Protein AF-A0A1Y4NKR7-F1 (afdb_monomer_lite)

Sequence (198 aa):
MTISRTERTAITGTQTYGKWYVDEMNFIGHDTDLTDGLKYFYSQTGIQPYVMILDYDASLWNNGIFNESAAEEYLAEIYRNIFSDNGHMILAYFACENDSEDMDGTFYIYYGSAAYSVMDDEAETIFWSYFEMNYNNLDLSIAEFIGDSFRETADNIMHTGNSGGNALIRAAVIFAVVCVIVIVVGVIVIKKSGRREE

pLDDT: mean 89.82, std 14.04, range [40.88, 98.88]

Foldseek 3Di:
DDFDPDAAAADPDFDDFPAQEDAPPCQCPDQPLQVLLQVLLCVLRVEREYEYEDEADCVQDDVQHGNVVVVQVVVVVVCVVRGPAFRYKYWYQHAGDPGDNLRPTDIDMDGRPRNCRQCPPSLVVQLVVQLVVLNPPPVDGPNNSNSVSSNVSSCRRRVCNPPPDDPPVVVVVVVVVVVVVVVVVVVVVVVVVVVVVD

Structure (mmCIF, N/CA/C/O backbone):
data_AF-A0A1Y4NKR7-F1
#
_entry.id   AF-A0A1Y4NKR7-F1
#
loop_
_atom_site.group_PDB
_atom_site.id
_atom_site.type_symbol
_atom_site.label_atom_id
_atom_site.label_alt_id
_atom_site.label_comp_id
_atom_site.label_asym_id
_atom_site.label_entity_id
_atom_site.label_seq_id
_atom_site.pdbx_PDB_ins_code
_atom_site.Cartn_x
_atom_site.Cartn_y
_atom_site.Cartn_z
_atom_site.occupancy
_atom_site.B_iso_or_equiv
_atom_site.auth_seq_id
_atom_site.auth_comp_id
_atom_site.auth_asym_id
_atom_site.auth_atom_id
_atom_site.pdbx_PDB_model_num
ATOM 1 N N . MET A 1 1 ? 6.273 7.142 16.648 1.00 60.53 1 MET A N 1
ATOM 2 C CA . MET A 1 1 ? 4.975 6.555 16.268 1.00 60.53 1 MET A CA 1
ATOM 3 C C . MET A 1 1 ? 3.842 7.458 16.712 1.00 60.53 1 MET A C 1
ATOM 5 O O . MET A 1 1 ? 3.770 7.811 17.888 1.00 60.53 1 MET A O 1
ATOM 9 N N . THR A 1 2 ? 2.999 7.851 15.760 1.00 75.19 2 THR A N 1
ATOM 10 C CA . THR A 1 2 ? 1.760 8.598 15.998 1.00 75.19 2 THR A CA 1
ATOM 11 C C . THR A 1 2 ? 0.666 7.613 16.410 1.00 75.19 2 THR A C 1
ATOM 13 O O . THR A 1 2 ? 0.511 6.562 15.796 1.00 75.19 2 THR A O 1
ATOM 16 N N . ILE A 1 3 ? -0.061 7.920 17.483 1.00 82.06 3 ILE A N 1
ATOM 17 C C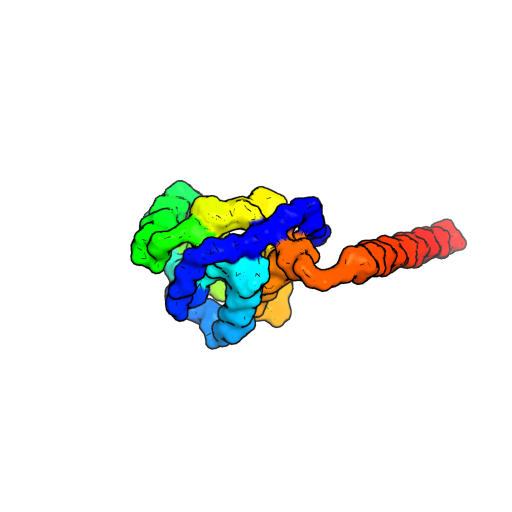A . ILE A 1 3 ? -1.198 7.115 17.949 1.00 82.06 3 ILE A CA 1
ATOM 18 C C . ILE A 1 3 ? -2.472 7.806 17.477 1.00 82.06 3 ILE A C 1
ATOM 20 O O . ILE A 1 3 ? -2.617 9.009 17.720 1.00 82.06 3 ILE A O 1
ATOM 24 N N . SER A 1 4 ? -3.373 7.046 16.853 1.00 87.44 4 SER A N 1
ATOM 25 C CA . SER A 1 4 ? -4.674 7.533 16.392 1.00 87.44 4 SER A CA 1
ATOM 26 C C . SER A 1 4 ? -5.485 8.165 17.523 1.00 87.44 4 SER A C 1
ATOM 28 O O . SER A 1 4 ? -5.583 7.625 18.630 1.00 87.44 4 SER A O 1
ATOM 30 N N . ARG A 1 5 ? -6.100 9.312 17.229 1.00 87.06 5 ARG A N 1
ATOM 31 C CA . ARG A 1 5 ? -7.014 10.043 18.119 1.00 87.06 5 ARG A CA 1
ATOM 32 C C . ARG A 1 5 ? -8.450 10.049 17.604 1.00 87.06 5 ARG A C 1
ATOM 34 O O . ARG A 1 5 ? -9.350 10.420 18.356 1.00 87.06 5 ARG A O 1
ATOM 41 N N . THR A 1 6 ? -8.656 9.642 16.356 1.00 89.06 6 THR A N 1
ATOM 42 C CA . THR A 1 6 ? -9.963 9.619 15.698 1.00 89.06 6 THR A CA 1
ATOM 43 C C . THR A 1 6 ? -10.603 8.239 15.811 1.00 89.06 6 THR A C 1
ATOM 45 O O . THR A 1 6 ? -9.961 7.210 15.593 1.00 89.06 6 THR A O 1
ATOM 48 N N . GLU A 1 7 ? -11.889 8.206 16.162 1.00 89.81 7 GLU A N 1
ATOM 49 C CA . GLU A 1 7 ? -12.676 6.974 16.137 1.00 89.81 7 GLU A CA 1
ATOM 50 C C . GLU A 1 7 ? -13.241 6.737 14.737 1.00 89.81 7 GLU A C 1
ATOM 52 O O . GLU A 1 7 ? -13.841 7.630 14.142 1.00 89.81 7 GLU A O 1
ATOM 57 N N . ARG A 1 8 ? -13.069 5.514 14.227 1.00 91.50 8 ARG A N 1
ATOM 58 C CA . ARG A 1 8 ? -13.490 5.112 12.883 1.00 91.50 8 ARG A CA 1
ATOM 59 C C . ARG A 1 8 ? -14.419 3.913 12.958 1.00 91.50 8 ARG A C 1
ATOM 61 O O . ARG A 1 8 ? -14.314 3.080 13.858 1.00 91.50 8 ARG A O 1
ATOM 68 N N . THR A 1 9 ? -15.331 3.834 12.000 1.00 93.12 9 THR A N 1
ATOM 69 C CA . THR A 1 9 ? -16.212 2.678 11.814 1.00 93.12 9 THR A CA 1
ATOM 70 C C . THR A 1 9 ? -15.799 1.971 10.538 1.00 93.12 9 THR A C 1
ATOM 72 O O . THR A 1 9 ? -15.594 2.632 9.524 1.00 93.12 9 THR A O 1
ATOM 75 N N . ALA A 1 10 ? -15.680 0.645 10.591 1.00 95.25 10 ALA A N 1
ATOM 76 C CA . ALA A 1 10 ? -15.362 -0.147 9.413 1.00 95.25 10 ALA A CA 1
ATOM 77 C C . ALA A 1 10 ? -16.407 0.082 8.312 1.00 95.25 10 ALA A C 1
ATOM 79 O O . ALA A 1 10 ? -17.610 0.151 8.592 1.00 95.25 10 ALA A O 1
ATOM 80 N N . ILE A 1 11 ? -15.957 0.178 7.063 1.00 94.69 11 ILE A N 1
ATOM 81 C CA . ILE A 1 11 ? -16.872 0.259 5.930 1.00 94.69 11 ILE A CA 1
ATOM 82 C C . ILE A 1 11 ? -17.553 -1.095 5.712 1.00 94.69 11 ILE A C 1
ATOM 84 O O . ILE A 1 11 ? -17.030 -2.155 6.052 1.00 94.69 11 ILE A O 1
ATOM 88 N N . THR A 1 12 ? -18.754 -1.064 5.145 1.00 93.69 12 THR A N 1
ATOM 89 C CA . THR A 1 12 ? -19.520 -2.271 4.817 1.00 93.69 12 THR A CA 1
ATOM 90 C C . THR A 1 12 ? -19.904 -2.238 3.345 1.00 93.69 12 THR A C 1
ATOM 92 O O . THR A 1 12 ? -20.076 -1.164 2.775 1.00 93.69 12 THR A O 1
ATOM 95 N N . GLY A 1 13 ? -20.047 -3.412 2.727 1.00 91.06 13 GLY A N 1
ATOM 96 C CA . GLY A 1 13 ? -20.468 -3.521 1.326 1.00 91.06 13 GLY A CA 1
ATOM 97 C C . GLY A 1 13 ? -19.345 -3.458 0.286 1.00 91.06 13 GLY A C 1
ATOM 98 O O . GLY A 1 13 ? -19.661 -3.469 -0.898 1.00 91.06 13 GLY A O 1
ATOM 99 N N . THR A 1 14 ? -18.072 -3.434 0.699 1.00 96.00 14 THR A N 1
ATOM 100 C CA . THR A 1 14 ? -16.923 -3.627 -0.203 1.00 96.00 14 THR A CA 1
ATOM 101 C C . THR A 1 14 ? -16.962 -5.030 -0.799 1.00 96.00 14 THR A C 1
ATOM 103 O O . THR A 1 14 ? -16.898 -6.024 -0.065 1.00 96.00 14 THR A O 1
ATOM 106 N N . GLN A 1 15 ? -17.061 -5.119 -2.120 1.00 95.56 15 GLN A N 1
ATOM 107 C CA . GLN A 1 15 ? -17.111 -6.369 -2.860 1.00 95.56 15 GLN A CA 1
ATOM 108 C C . GLN A 1 15 ? -15.699 -6.930 -2.977 1.00 95.56 15 GLN A C 1
ATOM 110 O O . GLN A 1 15 ? -14.805 -6.305 -3.535 1.00 95.56 15 GLN A O 1
ATOM 115 N N . THR A 1 16 ? -15.481 -8.138 -2.465 1.00 92.12 16 THR A N 1
ATOM 116 C CA . THR A 1 16 ? -14.140 -8.721 -2.476 1.00 92.12 16 THR A CA 1
ATOM 117 C C . THR A 1 16 ? -13.660 -8.989 -3.905 1.00 92.12 16 THR A C 1
ATOM 119 O O . THR A 1 16 ? -14.272 -9.755 -4.652 1.00 92.12 16 THR A O 1
ATOM 122 N N . TYR A 1 17 ? -12.514 -8.421 -4.258 1.00 94.69 17 TYR A N 1
ATOM 123 C CA . TYR A 1 17 ? -11.743 -8.773 -5.438 1.00 94.69 17 TYR A CA 1
ATOM 124 C C . TYR A 1 17 ? -10.858 -9.991 -5.149 1.00 94.69 17 TYR A C 1
ATOM 126 O O . TYR A 1 17 ? -10.270 -10.117 -4.075 1.00 94.69 17 TYR A O 1
ATOM 134 N N . GLY A 1 18 ? -10.771 -10.924 -6.100 1.00 95.44 18 GLY A N 1
ATOM 135 C CA . GLY A 1 18 ? -10.121 -12.221 -5.876 1.00 95.44 18 GLY A CA 1
ATOM 136 C C . GLY A 1 18 ? -8.595 -12.168 -5.737 1.00 95.44 18 GLY A C 1
ATOM 137 O O . GLY A 1 18 ? -8.006 -13.130 -5.246 1.00 95.44 18 GLY A O 1
ATOM 138 N N . LYS A 1 19 ? -7.953 -11.076 -6.166 1.00 97.25 19 LYS A N 1
ATOM 139 C CA . LYS A 1 19 ? -6.503 -10.878 -6.056 1.00 97.25 19 LYS A CA 1
ATOM 140 C C . LYS A 1 19 ? -6.188 -9.805 -5.020 1.00 97.25 19 LYS A C 1
ATOM 142 O O . LYS A 1 19 ? -6.932 -8.842 -4.877 1.00 97.25 19 LYS A O 1
ATOM 147 N N . TRP A 1 20 ? -5.056 -9.972 -4.348 1.00 98.19 20 TRP A N 1
ATOM 148 C CA . TRP A 1 20 ? -4.564 -9.054 -3.316 1.00 98.19 20 TRP A CA 1
ATOM 149 C C . TRP A 1 20 ? -3.361 -8.242 -3.775 1.00 98.19 20 TRP A C 1
ATOM 151 O O . TRP A 1 20 ? -3.109 -7.168 -3.239 1.00 98.19 20 TRP A O 1
ATOM 161 N N . TYR A 1 21 ? -2.641 -8.741 -4.776 1.00 98.62 21 TYR A N 1
ATOM 162 C CA . TYR A 1 21 ? -1.513 -8.035 -5.341 1.00 98.62 21 TYR A CA 1
ATOM 163 C C . TYR A 1 21 ? -1.253 -8.433 -6.798 1.00 98.62 21 TYR A C 1
ATOM 165 O O . TYR A 1 21 ? -1.780 -9.439 -7.293 1.00 98.62 21 TYR A O 1
ATOM 173 N N . VAL A 1 22 ? -0.426 -7.632 -7.458 1.00 98.44 22 VAL A N 1
ATOM 174 C CA . VAL A 1 22 ? 0.306 -7.953 -8.684 1.00 98.44 22 VAL A CA 1
ATOM 175 C C . VAL A 1 22 ? 1.756 -7.530 -8.488 1.00 98.44 22 VAL A C 1
ATOM 177 O O . VAL A 1 22 ? 2.022 -6.498 -7.876 1.00 98.44 22 VAL A O 1
ATOM 180 N N . ASP A 1 23 ? 2.673 -8.348 -8.984 1.00 98.44 23 ASP A N 1
ATOM 181 C CA . ASP A 1 23 ? 4.106 -8.102 -8.916 1.00 98.44 23 ASP A CA 1
ATOM 182 C C . ASP A 1 23 ? 4.727 -8.395 -10.279 1.00 98.44 23 ASP A C 1
ATOM 184 O O . ASP A 1 23 ? 4.831 -9.550 -10.695 1.00 98.44 23 ASP A O 1
ATOM 188 N N . GLU A 1 24 ? 5.050 -7.331 -11.002 1.00 98.31 24 GLU A N 1
ATOM 189 C CA . GLU A 1 24 ? 5.659 -7.378 -12.330 1.00 98.31 24 GLU A CA 1
ATOM 190 C C . GLU A 1 24 ? 7.186 -7.491 -12.249 1.00 98.31 24 GLU A C 1
ATOM 192 O O . GLU A 1 24 ? 7.809 -8.033 -13.161 1.00 98.31 24 GLU A O 1
ATOM 197 N N . MET A 1 25 ? 7.772 -7.056 -11.129 1.00 97.50 25 MET A N 1
ATOM 198 C CA . MET A 1 25 ? 9.215 -7.078 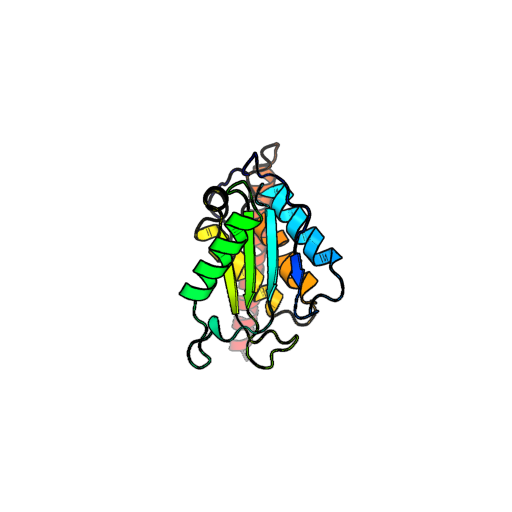-10.875 1.00 97.50 25 MET A CA 1
ATOM 199 C C . MET A 1 25 ? 9.701 -8.410 -10.293 1.00 97.50 25 MET A C 1
ATOM 201 O O . MET A 1 25 ? 10.900 -8.690 -10.300 1.00 97.50 25 MET A O 1
ATOM 205 N N . ASN A 1 26 ? 8.774 -9.251 -9.821 1.00 96.88 26 ASN A N 1
ATOM 206 C CA . ASN A 1 26 ? 9.057 -10.516 -9.144 1.00 96.88 26 ASN A CA 1
ATOM 207 C C . ASN A 1 26 ? 9.913 -10.313 -7.874 1.00 96.88 26 ASN A C 1
ATOM 209 O O . ASN A 1 26 ? 10.815 -11.101 -7.585 1.00 96.88 26 ASN A O 1
ATOM 213 N N . PHE A 1 27 ? 9.624 -9.243 -7.134 1.00 96.75 27 PHE A N 1
ATOM 214 C CA . PHE A 1 27 ? 10.259 -8.889 -5.860 1.00 96.75 27 PHE A CA 1
ATOM 215 C C . PHE A 1 27 ? 9.646 -9.634 -4.664 1.00 96.75 27 PHE A C 1
ATOM 217 O O . PHE A 1 27 ? 10.284 -9.817 -3.627 1.00 96.75 27 PHE A O 1
ATOM 224 N N . ILE A 1 28 ? 8.403 -10.101 -4.783 1.00 95.75 28 ILE A N 1
ATOM 225 C CA . ILE A 1 28 ? 7.721 -10.873 -3.745 1.00 95.75 28 ILE A CA 1
ATOM 226 C C . ILE A 1 28 ? 8.068 -12.353 -3.922 1.00 95.75 28 ILE A C 1
ATOM 228 O O . ILE A 1 28 ? 7.459 -13.074 -4.713 1.00 95.75 28 ILE A O 1
ATOM 232 N N . GLY A 1 29 ? 9.036 -12.833 -3.138 1.00 90.44 29 GLY A N 1
ATOM 233 C CA . GLY A 1 29 ? 9.409 -14.252 -3.115 1.00 90.44 29 GLY A CA 1
ATOM 234 C C . GLY A 1 29 ? 8.349 -15.159 -2.468 1.00 90.44 29 GLY A C 1
ATOM 235 O O . GLY A 1 29 ? 7.994 -16.205 -3.016 1.00 90.44 29 GLY A O 1
ATOM 236 N N . HIS A 1 30 ? 7.826 -14.757 -1.305 1.00 92.00 30 HIS A N 1
ATOM 237 C CA . HIS A 1 30 ? 6.763 -15.454 -0.574 1.00 92.00 30 HIS A CA 1
ATOM 238 C C . HIS A 1 30 ? 5.666 -14.462 -0.185 1.00 92.00 30 HIS A C 1
ATOM 240 O O . HIS A 1 30 ? 5.947 -13.428 0.403 1.00 92.00 30 HIS A O 1
ATOM 246 N N . ASP A 1 31 ? 4.411 -14.772 -0.505 1.00 94.38 31 ASP A N 1
ATOM 247 C CA . ASP A 1 31 ? 3.291 -13.823 -0.426 1.00 94.38 31 ASP A CA 1
ATOM 248 C C . ASP A 1 31 ? 2.436 -13.955 0.843 1.00 94.38 31 ASP A C 1
ATOM 250 O O . ASP A 1 31 ? 1.460 -13.222 1.019 1.00 94.38 31 ASP A O 1
ATOM 254 N N . THR A 1 32 ? 2.752 -14.907 1.723 1.00 96.81 32 THR A N 1
ATOM 255 C CA . THR A 1 32 ? 1.893 -15.229 2.870 1.00 96.81 32 THR A CA 1
ATOM 256 C C . THR A 1 32 ? 1.797 -14.048 3.832 1.00 96.81 32 THR A C 1
ATOM 258 O O . THR A 1 32 ? 0.685 -13.602 4.110 1.00 96.81 32 THR A O 1
ATOM 261 N N . ASP A 1 33 ? 2.927 -13.469 4.245 1.00 97.06 33 ASP A N 1
ATOM 262 C CA . ASP A 1 33 ? 2.949 -12.330 5.172 1.00 97.06 33 ASP A CA 1
ATOM 263 C C . ASP A 1 33 ? 2.276 -11.088 4.581 1.00 97.06 33 ASP A C 1
ATOM 265 O O . ASP A 1 33 ? 1.463 -10.442 5.253 1.00 97.06 33 ASP A O 1
ATOM 269 N N . LEU A 1 34 ? 2.507 -10.834 3.286 1.00 98.50 34 LEU A N 1
ATOM 270 C CA . LEU A 1 34 ? 1.812 -9.791 2.540 1.00 98.50 34 LEU A CA 1
ATOM 271 C C . LEU A 1 34 ? 0.300 -10.017 2.597 1.00 98.50 34 LEU A C 1
ATOM 273 O O . LEU A 1 34 ? -0.441 -9.193 3.131 1.00 98.50 34 LEU A O 1
ATOM 277 N N . THR A 1 35 ? -0.184 -11.136 2.055 1.00 98.38 35 THR A N 1
ATOM 278 C CA . THR A 1 35 ? -1.628 -11.345 1.907 1.00 98.38 35 THR A CA 1
ATOM 279 C C . THR A 1 35 ? -2.344 -11.470 3.248 1.00 98.38 35 THR A C 1
ATOM 281 O O . THR A 1 35 ? -3.495 -11.043 3.344 1.00 98.38 35 THR A O 1
ATOM 284 N N . ASP A 1 36 ? -1.694 -11.990 4.288 1.00 98.44 36 ASP A N 1
ATOM 285 C CA . ASP A 1 36 ? -2.252 -12.044 5.638 1.00 98.44 36 ASP A CA 1
ATOM 286 C C . ASP A 1 36 ? -2.362 -10.650 6.264 1.00 98.44 36 ASP A C 1
ATOM 288 O O . ASP A 1 36 ? -3.377 -10.350 6.899 1.00 98.44 36 ASP A O 1
ATOM 292 N N . GLY A 1 37 ? -1.376 -9.774 6.051 1.00 98.62 37 GLY A N 1
ATOM 293 C CA . GLY A 1 37 ? -1.446 -8.366 6.446 1.00 98.62 37 GLY A CA 1
ATOM 294 C C . GLY A 1 37 ? -2.594 -7.620 5.758 1.00 98.62 37 GLY A C 1
ATOM 295 O O . GLY A 1 37 ? -3.428 -7.002 6.426 1.00 98.62 37 GLY A O 1
ATOM 296 N N . LEU A 1 38 ? -2.715 -7.757 4.432 1.00 98.75 38 LEU A N 1
ATOM 297 C CA . LEU A 1 38 ? -3.781 -7.112 3.650 1.00 98.75 38 LEU A CA 1
ATOM 298 C C . LEU A 1 38 ? -5.179 -7.620 4.039 1.00 98.75 38 LEU A C 1
ATOM 300 O O . LEU A 1 38 ? -6.109 -6.828 4.217 1.00 98.75 38 LEU A O 1
ATOM 304 N N . LYS A 1 39 ? -5.341 -8.939 4.212 1.00 98.56 39 LYS A N 1
ATOM 305 C CA . LYS A 1 39 ? -6.605 -9.547 4.665 1.00 98.56 39 LYS A CA 1
ATOM 306 C C . LYS A 1 39 ? -6.961 -9.111 6.077 1.00 98.56 39 LYS A C 1
ATOM 308 O O . LYS A 1 39 ? -8.136 -8.872 6.357 1.00 98.56 39 LYS A O 1
ATOM 313 N N . TYR A 1 40 ? -5.972 -9.009 6.964 1.00 98.19 40 TYR A N 1
ATOM 314 C CA . TYR A 1 40 ? -6.200 -8.522 8.317 1.00 98.19 40 TYR A CA 1
ATOM 315 C C . TYR A 1 40 ? -6.689 -7.074 8.291 1.00 98.19 40 TYR A C 1
ATOM 317 O O . TYR A 1 40 ? -7.737 -6.786 8.871 1.00 98.19 40 TYR A O 1
ATOM 325 N N . PHE A 1 41 ? -6.022 -6.196 7.537 1.00 98.44 41 PHE A N 1
ATOM 326 C CA . PHE A 1 41 ? -6.462 -4.815 7.359 1.00 98.44 41 PHE A CA 1
ATOM 327 C C . PHE A 1 41 ? -7.893 -4.731 6.826 1.00 98.44 41 PHE A C 1
ATOM 329 O O . PHE A 1 41 ? -8.719 -4.028 7.412 1.00 98.44 41 PHE A O 1
ATOM 336 N N . TYR A 1 42 ? -8.231 -5.518 5.801 1.00 98.19 42 TYR A N 1
ATOM 337 C CA . TYR A 1 42 ? -9.602 -5.614 5.295 1.00 98.19 42 TYR A CA 1
ATOM 338 C C . TYR A 1 42 ? -10.597 -6.064 6.365 1.00 98.19 42 TYR A C 1
ATOM 340 O O . TYR A 1 42 ? -11.663 -5.470 6.503 1.00 98.19 42 TYR A O 1
ATOM 348 N N . SER A 1 43 ? -10.244 -7.066 7.171 1.00 96.81 43 SER A N 1
ATOM 349 C CA . SER A 1 43 ? -11.124 -7.572 8.229 1.00 96.81 43 SER A CA 1
ATOM 350 C C . SER A 1 43 ? -11.448 -6.529 9.303 1.00 96.81 43 SER A C 1
ATOM 352 O O . SER A 1 43 ? -12.542 -6.560 9.862 1.00 96.81 43 SER A O 1
ATOM 354 N N . GLN A 1 44 ? -10.515 -5.611 9.587 1.00 96.81 44 GLN A N 1
ATOM 355 C CA . GLN A 1 44 ? -10.690 -4.584 10.616 1.00 96.81 44 GLN A CA 1
ATOM 356 C C . GLN A 1 44 ? -11.354 -3.319 10.068 1.00 96.81 44 GLN A C 1
ATOM 358 O O . GLN A 1 44 ? -12.132 -2.682 10.771 1.00 96.81 44 GLN A O 1
ATOM 363 N N . THR A 1 45 ? -11.040 -2.939 8.829 1.00 97.44 45 THR A N 1
ATOM 364 C CA . THR A 1 45 ? -11.428 -1.641 8.252 1.00 97.44 45 THR A CA 1
ATOM 365 C C . THR A 1 45 ? -12.593 -1.735 7.272 1.00 97.44 45 THR A C 1
ATOM 367 O O . THR A 1 45 ? -13.255 -0.732 7.018 1.00 97.44 45 THR A O 1
ATOM 370 N N . GLY A 1 46 ? -12.836 -2.913 6.693 1.00 97.62 46 GLY A N 1
ATOM 371 C CA . GLY A 1 46 ? -13.705 -3.101 5.533 1.00 97.62 46 GLY A CA 1
ATOM 372 C C . GLY A 1 46 ? -13.100 -2.615 4.209 1.00 97.62 46 GLY A C 1
ATOM 373 O O . GLY A 1 46 ? -13.726 -2.801 3.166 1.00 97.62 46 GLY A O 1
ATOM 374 N N . ILE A 1 47 ? -11.905 -2.017 4.216 1.00 98.44 47 ILE A N 1
ATOM 375 C CA . ILE A 1 47 ? -11.205 -1.564 3.010 1.00 98.44 47 ILE A CA 1
ATOM 376 C C . ILE A 1 47 ? -10.348 -2.698 2.491 1.00 98.44 47 ILE A C 1
ATOM 378 O O . ILE A 1 47 ? -9.479 -3.168 3.218 1.00 98.44 47 ILE A O 1
ATOM 382 N N . GLN A 1 48 ? -10.573 -3.154 1.261 1.00 98.44 48 GLN A N 1
ATOM 383 C CA . GLN A 1 48 ? -9.716 -4.183 0.681 1.00 98.44 48 GLN A CA 1
ATOM 384 C C . GLN A 1 48 ? -8.509 -3.525 -0.003 1.00 98.44 48 GLN A C 1
ATOM 386 O O . GLN A 1 48 ? -8.703 -2.857 -1.025 1.00 98.44 48 GLN A O 1
ATOM 391 N N . PRO A 1 49 ? -7.274 -3.724 0.499 1.00 98.56 49 PRO A N 1
ATOM 392 C CA . PRO A 1 49 ? -6.090 -3.239 -0.185 1.00 98.56 49 PRO A CA 1
ATOM 393 C C . PRO A 1 49 ? -5.771 -4.086 -1.419 1.00 98.56 49 PRO A C 1
ATOM 395 O O . PRO A 1 49 ? -6.018 -5.296 -1.439 1.00 98.56 49 PRO A O 1
ATOM 398 N N . TYR A 1 50 ? -5.154 -3.458 -2.412 1.00 98.69 50 TYR A N 1
ATOM 399 C CA . TYR A 1 50 ? -4.550 -4.112 -3.563 1.00 98.69 50 TYR A CA 1
ATOM 400 C C . TYR A 1 50 ? -3.148 -3.549 -3.785 1.00 98.69 50 TYR A C 1
ATOM 402 O O . TYR A 1 50 ? -2.989 -2.350 -4.004 1.00 98.69 50 TYR A O 1
ATOM 410 N N . VAL A 1 51 ? -2.129 -4.401 -3.686 1.00 98.88 51 VAL A N 1
ATOM 411 C CA . VAL A 1 51 ? -0.728 -3.985 -3.835 1.00 98.88 51 VAL A CA 1
ATOM 412 C C . VAL A 1 51 ? -0.274 -4.183 -5.277 1.00 98.88 51 VAL A C 1
ATOM 414 O O . VAL A 1 51 ? -0.492 -5.240 -5.860 1.00 98.88 51 VAL A O 1
ATOM 417 N N . MET A 1 52 ? 0.355 -3.178 -5.870 1.00 98.81 52 MET A N 1
ATOM 418 C CA . MET A 1 52 ? 0.899 -3.259 -7.223 1.00 98.81 52 MET A CA 1
ATOM 419 C C . MET A 1 52 ? 2.392 -2.967 -7.169 1.00 98.81 52 MET A C 1
ATOM 421 O O . MET A 1 52 ? 2.761 -1.870 -6.782 1.00 98.81 52 MET A O 1
ATOM 425 N N . ILE A 1 53 ? 3.241 -3.915 -7.552 1.00 98.69 53 ILE A N 1
ATOM 426 C CA . ILE A 1 53 ? 4.662 -3.666 -7.818 1.00 98.69 53 ILE A CA 1
ATOM 427 C C . ILE A 1 53 ? 4.815 -3.673 -9.334 1.00 98.69 53 ILE A C 1
ATOM 429 O O . ILE A 1 53 ? 4.655 -4.719 -9.962 1.00 98.69 53 ILE A O 1
ATOM 433 N N . LEU A 1 54 ? 5.010 -2.490 -9.909 1.00 98.56 54 LEU A N 1
ATOM 434 C CA . LEU A 1 54 ? 4.951 -2.245 -11.347 1.00 98.56 54 LEU A CA 1
ATOM 435 C C . LEU A 1 54 ? 6.352 -2.122 -11.932 1.00 98.56 54 LEU A C 1
ATOM 437 O O . LEU A 1 54 ? 7.223 -1.509 -11.310 1.00 98.56 54 LEU A O 1
ATOM 441 N N . ASP A 1 55 ? 6.537 -2.670 -13.132 1.00 98.06 55 ASP A N 1
ATOM 442 C CA . ASP A 1 55 ? 7.773 -2.502 -13.899 1.00 98.06 55 ASP A CA 1
ATOM 443 C C . ASP A 1 55 ? 7.944 -1.042 -14.352 1.00 98.06 55 ASP A C 1
ATOM 445 O O . ASP A 1 55 ? 7.013 -0.227 -14.330 1.00 98.06 55 ASP A O 1
ATOM 449 N N . TYR A 1 56 ? 9.162 -0.691 -14.754 1.00 97.56 56 TYR A N 1
ATOM 450 C CA . TYR A 1 56 ? 9.485 0.641 -15.232 1.00 97.56 56 TYR A CA 1
ATOM 451 C C . TYR A 1 56 ? 8.698 0.984 -16.506 1.00 97.56 56 TYR A C 1
ATOM 453 O O . TYR A 1 56 ? 8.899 0.401 -17.574 1.00 97.56 56 TYR A O 1
ATOM 461 N N . ASP A 1 57 ? 7.863 2.020 -16.418 1.00 97.12 57 ASP A N 1
ATOM 462 C CA . ASP A 1 57 ? 7.190 2.639 -17.561 1.00 97.12 57 ASP A CA 1
ATOM 463 C C . ASP A 1 57 ? 7.627 4.097 -17.701 1.00 97.12 57 ASP A C 1
ATOM 465 O O . ASP A 1 57 ? 7.198 4.963 -16.940 1.00 97.12 57 ASP A O 1
ATOM 469 N N . ALA A 1 58 ? 8.435 4.390 -18.723 1.00 96.06 58 ALA A N 1
ATOM 470 C CA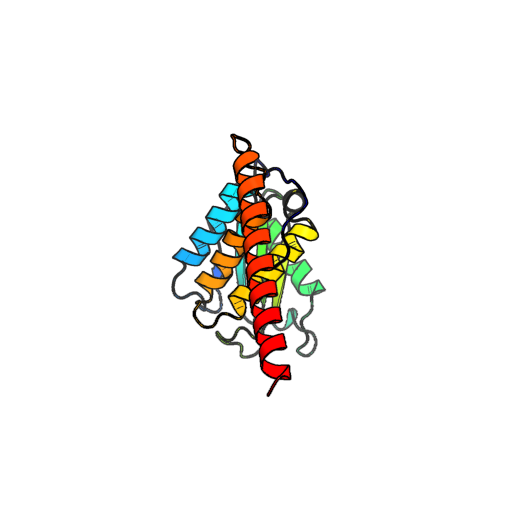 . ALA A 1 58 ? 8.947 5.730 -19.003 1.00 96.06 58 ALA A CA 1
ATOM 471 C C . ALA A 1 58 ? 7.863 6.821 -19.136 1.00 96.06 58 ALA A C 1
ATOM 473 O O . ALA A 1 58 ? 8.174 7.994 -18.946 1.00 96.06 58 ALA A O 1
ATOM 474 N N . SER A 1 59 ? 6.606 6.479 -19.445 1.00 96.31 59 SER A N 1
ATOM 475 C CA . SER A 1 59 ? 5.502 7.451 -19.507 1.00 96.31 59 SER A CA 1
ATOM 476 C C . SER A 1 59 ? 5.118 8.028 -18.138 1.00 96.31 59 SER A C 1
ATOM 478 O O . SER A 1 59 ? 4.561 9.126 -18.064 1.00 96.31 59 SER A O 1
ATOM 480 N N . LEU A 1 60 ? 5.485 7.338 -17.057 1.00 97.12 60 LEU A N 1
ATOM 481 C CA . LEU A 1 60 ? 5.281 7.759 -15.671 1.00 97.12 60 LEU A CA 1
ATOM 482 C C . LEU A 1 60 ? 6.450 8.595 -15.125 1.00 97.12 60 LEU A C 1
ATOM 484 O O . LEU A 1 60 ? 6.446 8.985 -13.957 1.00 97.12 60 LEU A O 1
ATOM 488 N N . TRP A 1 61 ? 7.438 8.917 -15.969 1.00 96.00 61 TRP A N 1
ATOM 489 C CA . TRP A 1 61 ? 8.634 9.667 -15.592 1.00 96.00 61 TRP A CA 1
ATOM 490 C C . TRP A 1 61 ? 8.893 10.835 -16.550 1.00 96.00 61 TRP A C 1
ATOM 492 O O . TRP A 1 61 ? 8.969 10.684 -17.766 1.00 96.00 61 TRP A O 1
ATOM 502 N N . ASN A 1 62 ? 9.126 12.025 -16.002 1.00 93.19 62 ASN A N 1
ATOM 503 C CA . ASN A 1 62 ? 9.511 13.217 -16.751 1.00 93.19 62 ASN A CA 1
ATOM 504 C C . ASN A 1 62 ? 11.009 13.478 -16.570 1.00 93.19 62 ASN A C 1
ATOM 506 O O . ASN A 1 62 ? 11.423 14.072 -15.577 1.00 93.19 62 ASN A O 1
ATOM 510 N N . ASN A 1 63 ? 11.832 13.056 -17.536 1.00 89.88 63 ASN A N 1
ATOM 511 C CA . ASN A 1 63 ? 13.299 13.168 -17.469 1.00 89.88 63 ASN A CA 1
ATOM 512 C C . ASN A 1 63 ? 13.892 12.537 -16.190 1.00 89.88 63 ASN A C 1
ATOM 514 O O . ASN A 1 63 ? 14.732 13.144 -15.527 1.00 89.88 63 ASN A O 1
ATOM 518 N N . GLY A 1 64 ? 13.420 11.341 -15.826 1.00 88.00 64 GLY A N 1
ATOM 519 C CA . GLY A 1 64 ? 13.860 10.622 -14.623 1.00 88.00 64 GLY A CA 1
ATOM 520 C C . GLY A 1 64 ? 13.220 11.101 -13.315 1.00 88.00 64 GLY A C 1
ATOM 521 O O . GLY A 1 64 ? 13.582 10.609 -12.255 1.00 88.00 64 GLY A O 1
ATOM 522 N N . ILE A 1 65 ? 12.272 12.041 -13.366 1.00 93.94 65 ILE A N 1
ATOM 523 C CA . ILE A 1 65 ? 11.507 12.504 -12.200 1.00 93.94 65 ILE A CA 1
ATOM 524 C C . ILE A 1 65 ? 10.120 11.861 -12.232 1.00 93.94 65 ILE A C 1
ATOM 526 O O . ILE A 1 65 ? 9.441 11.954 -13.254 1.00 93.94 65 ILE A O 1
ATOM 530 N N . PHE A 1 66 ? 9.689 11.246 -11.129 1.00 96.19 66 PHE A N 1
ATOM 531 C CA . PHE A 1 66 ? 8.368 10.622 -11.019 1.00 96.19 66 PHE A CA 1
ATOM 532 C C . PHE A 1 66 ? 7.242 11.624 -11.327 1.00 96.19 66 PHE A C 1
ATOM 534 O O . PHE A 1 66 ? 7.231 12.747 -10.814 1.00 96.19 66 PHE A O 1
ATOM 541 N N . ASN A 1 67 ? 6.308 11.236 -12.196 1.00 97.31 67 ASN A N 1
ATOM 542 C CA . ASN A 1 67 ? 5.176 12.060 -12.605 1.00 97.31 67 ASN A CA 1
ATOM 543 C C . ASN A 1 67 ? 3.907 11.633 -11.861 1.00 97.31 67 ASN A C 1
ATOM 545 O O . ASN A 1 67 ? 3.142 10.796 -12.339 1.00 97.31 67 ASN A O 1
ATOM 549 N N . GLU A 1 68 ? 3.670 12.262 -10.713 1.00 96.75 68 GLU A N 1
ATOM 550 C CA . GLU A 1 68 ? 2.537 11.959 -9.836 1.00 96.75 68 GLU A CA 1
ATOM 551 C C . GLU A 1 68 ? 1.179 12.040 -10.551 1.00 96.75 68 GLU A C 1
ATOM 553 O O . GLU A 1 68 ? 0.357 11.143 -10.406 1.00 96.75 68 GLU A O 1
ATOM 558 N N . SER A 1 69 ? 0.954 13.059 -11.390 1.00 96.94 69 SER A N 1
ATOM 559 C CA . SER A 1 69 ? -0.320 13.206 -12.108 1.00 96.94 69 SER A CA 1
ATOM 560 C C . SER A 1 69 ? -0.566 12.071 -13.104 1.00 96.94 69 SER A C 1
ATOM 562 O O . SER A 1 69 ? -1.692 11.597 -13.226 1.00 96.94 69 SER A O 1
ATOM 564 N N . ALA A 1 70 ? 0.478 11.603 -13.796 1.00 97.44 70 ALA A N 1
ATOM 565 C CA . ALA A 1 70 ? 0.353 10.457 -14.695 1.00 97.44 70 ALA A CA 1
ATOM 566 C C . ALA A 1 70 ? 0.090 9.158 -13.916 1.00 97.44 70 ALA A C 1
ATOM 568 O O . ALA A 1 70 ? -0.734 8.347 -14.336 1.00 97.44 70 ALA A O 1
ATOM 569 N N . ALA A 1 71 ? 0.746 8.982 -12.765 1.00 97.44 71 ALA A N 1
ATOM 570 C CA . ALA A 1 71 ? 0.519 7.843 -11.882 1.00 97.44 71 ALA A CA 1
ATOM 571 C C . ALA A 1 71 ? -0.910 7.826 -11.313 1.00 97.44 71 ALA A C 1
ATOM 573 O O . ALA A 1 71 ? -1.558 6.779 -11.313 1.00 97.44 71 ALA A O 1
ATOM 574 N N . GLU A 1 72 ? -1.437 8.975 -10.886 1.00 97.38 72 GLU A N 1
ATOM 575 C CA . GLU A 1 72 ? -2.811 9.090 -10.394 1.00 97.38 72 GLU A CA 1
ATOM 576 C C . GLU A 1 72 ? -3.832 8.750 -11.491 1.00 97.38 72 GLU A C 1
ATOM 578 O O . GLU A 1 72 ? -4.752 7.964 -11.257 1.00 97.38 72 GLU A O 1
ATOM 583 N N . GLU A 1 73 ? -3.654 9.275 -12.710 1.00 98.00 73 GLU A N 1
ATOM 584 C CA . GLU A 1 73 ? -4.516 8.956 -13.857 1.00 98.00 73 GLU A CA 1
ATOM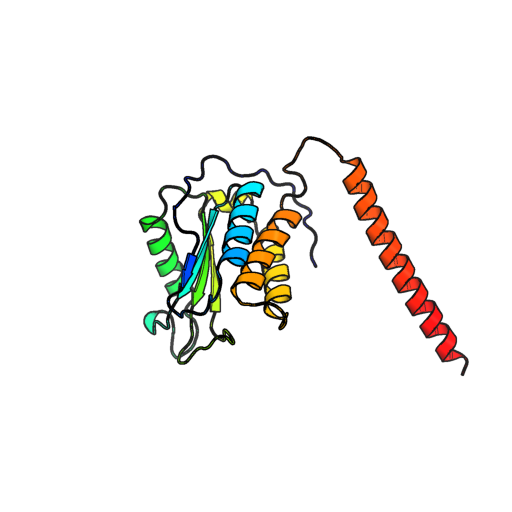 585 C C . GLU A 1 73 ? -4.484 7.459 -14.202 1.00 98.00 73 GLU A C 1
ATOM 587 O O . GLU A 1 73 ? -5.542 6.846 -14.399 1.00 98.00 73 GLU A O 1
ATOM 592 N N . TYR A 1 74 ? -3.287 6.867 -14.215 1.00 98.25 74 TYR A N 1
ATOM 593 C CA . TYR A 1 74 ? -3.073 5.440 -14.440 1.00 98.25 74 TYR A CA 1
ATOM 594 C C . TYR A 1 74 ? -3.805 4.588 -13.392 1.00 98.25 74 TYR A C 1
ATOM 596 O O . TYR A 1 74 ? -4.606 3.715 -13.739 1.00 98.25 74 TYR A O 1
ATOM 604 N N . LEU A 1 75 ? -3.605 4.868 -12.100 1.00 98.38 75 LEU A N 1
ATOM 605 C CA . LEU A 1 75 ? -4.245 4.109 -11.022 1.00 98.38 75 LEU A CA 1
ATOM 606 C C . LEU A 1 75 ? -5.757 4.316 -10.988 1.00 98.38 75 LEU A C 1
ATOM 608 O O . LEU A 1 75 ? -6.490 3.366 -10.717 1.00 98.38 75 LEU A O 1
ATOM 612 N N . ALA A 1 76 ? -6.247 5.510 -11.328 1.00 98.06 76 ALA A N 1
ATOM 613 C CA . ALA A 1 76 ? -7.675 5.769 -11.452 1.00 98.06 76 ALA A CA 1
ATOM 614 C C . ALA A 1 76 ? -8.319 4.915 -12.555 1.00 98.06 76 ALA A C 1
ATOM 616 O O . ALA A 1 76 ? -9.453 4.453 -12.401 1.00 98.06 76 ALA A O 1
ATOM 617 N N . GLU A 1 77 ? -7.629 4.705 -13.679 1.00 98.00 77 GLU A N 1
ATOM 618 C CA . GLU A 1 77 ? -8.095 3.804 -14.734 1.00 98.00 77 GLU A CA 1
ATOM 619 C C . GLU A 1 77 ? -8.096 2.345 -14.279 1.00 98.00 77 GLU A C 1
ATOM 621 O O . GLU A 1 77 ? -9.119 1.670 -14.425 1.00 98.00 77 GLU A O 1
ATOM 626 N N . ILE A 1 78 ? -7.002 1.880 -13.668 1.00 97.81 78 ILE A N 1
ATOM 627 C CA . ILE A 1 78 ? -6.923 0.535 -13.088 1.00 97.81 78 ILE A CA 1
ATOM 628 C C . ILE A 1 78 ? -8.074 0.312 -12.108 1.00 97.81 78 ILE A C 1
ATOM 630 O O . ILE A 1 78 ? -8.817 -0.657 -12.259 1.00 97.81 78 ILE A O 1
ATOM 634 N N . TYR A 1 79 ? -8.280 1.238 -11.169 1.00 98.00 79 TYR A N 1
ATOM 635 C CA . TYR A 1 79 ? -9.330 1.166 -10.159 1.00 98.00 79 TYR A CA 1
ATOM 636 C C . TYR A 1 79 ? -10.713 0.974 -10.789 1.00 98.00 79 TYR A C 1
ATOM 638 O O . TYR A 1 79 ? -11.424 0.034 -10.438 1.00 98.00 79 TYR A O 1
ATOM 646 N N . ARG A 1 80 ? -11.077 1.820 -11.766 1.00 97.19 80 ARG A N 1
ATOM 647 C CA . ARG A 1 80 ? -12.368 1.734 -12.477 1.00 97.19 80 ARG A CA 1
ATOM 648 C C . ARG A 1 80 ? -12.547 0.425 -13.244 1.00 97.19 80 ARG A C 1
ATOM 650 O O . ARG A 1 80 ? -13.680 -0.005 -13.444 1.00 97.19 80 ARG A O 1
ATOM 657 N N . ASN A 1 81 ? -11.454 -0.170 -13.712 1.00 96.88 81 ASN A N 1
ATOM 658 C CA . ASN A 1 81 ? -11.489 -1.400 -14.494 1.00 96.88 81 ASN A CA 1
ATOM 659 C C . ASN A 1 81 ? -11.608 -2.653 -13.617 1.00 96.88 81 ASN A C 1
ATOM 661 O O . ASN A 1 81 ? -12.226 -3.628 -14.047 1.00 96.88 81 ASN A O 1
ATOM 665 N N . ILE A 1 82 ? -11.016 -2.652 -12.417 1.00 96.19 82 ILE A N 1
ATOM 666 C CA . ILE A 1 82 ? -10.944 -3.850 -11.563 1.00 96.19 82 ILE A CA 1
ATOM 667 C C . ILE A 1 82 ? -11.965 -3.857 -10.423 1.00 96.19 82 ILE A C 1
ATOM 669 O O . ILE A 1 82 ? -12.388 -4.937 -10.007 1.00 96.19 82 ILE A O 1
ATOM 673 N N . PHE A 1 83 ? -12.389 -2.688 -9.938 1.00 97.31 83 PHE A N 1
ATOM 674 C CA . PHE A 1 83 ? -13.317 -2.573 -8.816 1.00 97.31 83 PHE A CA 1
ATOM 675 C C . PHE A 1 83 ? -14.671 -2.026 -9.262 1.00 97.31 83 PHE A C 1
ATOM 677 O O . PHE A 1 83 ? -14.773 -1.074 -10.032 1.00 97.31 83 PHE A O 1
ATOM 684 N N . SER A 1 84 ? -15.740 -2.637 -8.749 1.00 94.81 84 SER A N 1
ATOM 685 C CA . SER A 1 84 ? -17.122 -2.214 -9.009 1.00 94.81 84 SER A CA 1
ATOM 686 C C . SER A 1 84 ? -17.691 -1.277 -7.940 1.00 94.81 84 SER A C 1
ATOM 688 O O . SER A 1 84 ? -18.838 -0.845 -8.053 1.00 94.81 84 SER A O 1
ATOM 690 N N . ASP A 1 85 ? -16.924 -1.004 -6.886 1.00 95.81 85 ASP A N 1
ATOM 691 C CA . ASP A 1 85 ? -17.293 -0.142 -5.766 1.00 95.81 85 ASP A CA 1
ATOM 692 C C . ASP A 1 85 ? -16.118 0.759 -5.352 1.00 95.81 85 ASP A C 1
ATOM 694 O O . ASP A 1 85 ? -15.084 0.778 -6.010 1.00 95.81 85 ASP A O 1
ATOM 698 N N . ASN A 1 86 ? -16.308 1.545 -4.289 1.00 95.56 86 ASN A N 1
ATOM 699 C CA . ASN A 1 86 ? -15.354 2.556 -3.824 1.00 95.56 86 ASN A CA 1
ATOM 700 C C . ASN A 1 86 ? -14.658 2.181 -2.500 1.00 95.56 86 ASN A C 1
ATOM 702 O O . ASN A 1 86 ? -14.099 3.057 -1.837 1.00 95.56 86 ASN A O 1
ATOM 706 N N . GLY A 1 87 ? -14.753 0.922 -2.067 1.00 97.31 87 GLY A N 1
ATOM 707 C CA . GLY A 1 87 ? -14.233 0.418 -0.795 1.00 97.31 87 GLY A CA 1
ATOM 708 C C . GLY A 1 87 ? -12.804 -0.123 -0.863 1.00 97.31 87 GLY A C 1
ATOM 709 O O . GLY A 1 87 ? -12.338 -0.729 0.096 1.00 97.31 87 GLY A O 1
ATOM 710 N N . HIS A 1 88 ? -12.102 0.068 -1.978 1.00 98.38 88 HIS A N 1
ATOM 711 C CA . HIS A 1 88 ? -10.727 -0.403 -2.160 1.00 98.38 88 HIS A CA 1
ATOM 712 C C . HIS A 1 88 ? -9.691 0.711 -1.997 1.00 98.38 88 HIS A C 1
ATOM 714 O O . HIS A 1 88 ? -9.986 1.890 -2.209 1.00 98.38 88 HIS A O 1
ATOM 720 N N . MET A 1 89 ? -8.465 0.301 -1.687 1.00 98.00 89 MET A N 1
ATOM 721 C CA . MET A 1 89 ? -7.259 1.129 -1.641 1.00 98.00 89 MET A CA 1
ATOM 722 C C . MET A 1 89 ? -6.171 0.431 -2.459 1.00 98.00 89 MET A C 1
ATOM 724 O O . MET A 1 89 ? -5.953 -0.765 -2.282 1.00 98.00 89 MET A O 1
ATOM 728 N N . ILE A 1 90 ? -5.488 1.155 -3.341 1.00 98.69 90 ILE A N 1
ATOM 729 C CA . ILE A 1 90 ? -4.329 0.648 -4.077 1.00 98.69 90 ILE A CA 1
ATOM 730 C C . ILE A 1 90 ? -3.070 1.237 -3.448 1.00 98.69 90 ILE A C 1
ATOM 732 O O . ILE A 1 90 ? -2.963 2.454 -3.354 1.00 98.69 90 ILE A O 1
ATOM 736 N N . LEU A 1 91 ? -2.125 0.384 -3.055 1.00 98.81 91 LEU A N 1
ATOM 737 C CA . LEU A 1 91 ? -0.743 0.788 -2.792 1.00 98.81 91 LEU A CA 1
ATOM 738 C C . LEU A 1 91 ? 0.088 0.359 -3.998 1.00 98.81 91 LEU A C 1
ATOM 740 O O . LEU A 1 91 ? 0.265 -0.836 -4.229 1.00 98.81 91 LEU A O 1
ATOM 744 N N . ALA A 1 92 ? 0.573 1.323 -4.768 1.00 98.81 92 ALA A N 1
ATOM 745 C CA . ALA A 1 92 ? 1.390 1.075 -5.941 1.00 98.81 92 ALA A CA 1
ATOM 746 C C . ALA A 1 92 ? 2.846 1.432 -5.665 1.00 98.81 92 ALA A C 1
ATOM 748 O O . ALA A 1 92 ? 3.137 2.473 -5.086 1.00 98.81 92 ALA A O 1
ATOM 749 N N . TYR A 1 93 ? 3.742 0.572 -6.115 1.00 98.75 93 TYR A N 1
ATOM 750 C CA . TYR A 1 93 ? 5.156 0.823 -6.263 1.00 98.75 93 TYR A CA 1
ATOM 751 C C . TYR A 1 93 ? 5.466 0.952 -7.751 1.00 98.75 93 TYR A C 1
ATOM 753 O O . TYR A 1 93 ? 5.199 0.029 -8.520 1.00 98.75 93 TYR A O 1
ATOM 761 N N . PHE A 1 94 ? 6.017 2.094 -8.142 1.00 98.62 94 PHE A N 1
ATOM 762 C CA . PHE A 1 94 ? 6.454 2.386 -9.500 1.00 98.62 94 PHE A CA 1
ATOM 763 C C . PHE A 1 94 ? 7.971 2.263 -9.578 1.00 98.62 94 PHE A C 1
ATOM 765 O O . PHE A 1 94 ? 8.679 3.112 -9.026 1.00 98.62 94 PHE A O 1
ATOM 772 N N . ALA A 1 95 ? 8.460 1.225 -10.260 1.00 98.06 95 ALA A N 1
ATOM 773 C CA . ALA A 1 95 ? 9.890 1.010 -10.413 1.00 98.06 95 ALA A CA 1
ATOM 774 C C . ALA A 1 95 ? 10.556 2.120 -11.239 1.00 98.06 95 ALA A C 1
ATOM 776 O O . ALA A 1 95 ? 9.973 2.644 -12.198 1.00 98.06 95 ALA A O 1
ATOM 777 N N . CYS A 1 96 ? 11.786 2.478 -10.870 1.00 96.38 96 CYS A N 1
ATOM 778 C CA . CYS A 1 96 ? 12.620 3.395 -11.646 1.00 96.38 96 CYS A CA 1
ATOM 779 C C . CYS A 1 96 ? 13.464 2.652 -12.702 1.00 96.38 96 CYS A C 1
ATOM 781 O O . CYS A 1 96 ? 13.415 1.430 -12.838 1.00 96.38 96 CYS A O 1
ATOM 783 N N . GLU A 1 97 ? 14.218 3.384 -13.525 1.00 95.25 97 GLU A N 1
ATOM 784 C CA . GLU A 1 97 ? 15.048 2.748 -14.553 1.00 95.25 97 GLU A CA 1
ATOM 785 C C . GLU A 1 97 ? 16.195 1.945 -13.903 1.00 95.25 97 GLU A C 1
ATOM 787 O O . GLU A 1 97 ? 17.030 2.516 -13.203 1.00 95.25 97 GLU A O 1
ATOM 792 N N . ASN A 1 98 ? 16.294 0.645 -14.209 1.00 93.62 98 ASN A N 1
ATOM 793 C CA . ASN A 1 98 ? 17.252 -0.304 -13.607 1.00 93.62 98 ASN A CA 1
ATOM 794 C C . ASN A 1 98 ? 17.054 -0.541 -12.099 1.00 93.62 98 ASN A C 1
ATOM 796 O O . ASN A 1 98 ? 18.031 -0.731 -11.373 1.00 93.62 98 ASN A O 1
ATOM 800 N N . ASP A 1 99 ? 15.802 -0.538 -11.650 1.00 96.06 99 ASP A N 1
ATOM 801 C CA . ASP A 1 99 ? 15.446 -0.818 -10.262 1.00 96.06 99 ASP A CA 1
ATOM 802 C C . ASP A 1 99 ? 15.815 -2.241 -9.808 1.00 96.06 99 ASP A C 1
ATOM 804 O O . ASP A 1 99 ? 16.054 -3.149 -10.614 1.00 96.06 99 ASP A O 1
ATOM 808 N N . SER A 1 100 ? 15.833 -2.442 -8.495 1.00 95.19 100 SER A N 1
ATOM 809 C CA . SER A 1 100 ? 16.145 -3.716 -7.850 1.00 95.19 100 SER A CA 1
ATOM 810 C C . SER A 1 100 ? 15.334 -3.903 -6.565 1.00 95.19 100 SER A C 1
ATOM 812 O O . SER A 1 100 ? 14.512 -3.060 -6.214 1.00 95.19 100 SER A O 1
ATOM 814 N N . GLU A 1 101 ? 15.569 -4.997 -5.837 1.00 93.25 101 GLU A N 1
ATOM 815 C CA . GLU A 1 101 ? 14.921 -5.244 -4.538 1.00 93.25 101 GLU A CA 1
ATOM 816 C C . GLU A 1 101 ? 15.291 -4.200 -3.461 1.00 93.25 101 GLU A C 1
ATOM 818 O O . GLU A 1 101 ? 14.676 -4.193 -2.399 1.00 93.25 101 GLU A O 1
ATOM 823 N N . ASP A 1 102 ? 16.233 -3.286 -3.739 1.00 92.94 102 ASP A N 1
ATOM 824 C CA . ASP A 1 102 ? 16.501 -2.100 -2.909 1.00 92.94 102 ASP A CA 1
ATOM 825 C C . ASP A 1 102 ? 15.374 -1.039 -2.980 1.00 92.94 102 ASP A C 1
ATOM 827 O O . ASP A 1 102 ? 15.322 -0.142 -2.141 1.00 92.94 102 ASP A O 1
ATOM 831 N N . MET A 1 103 ? 14.454 -1.173 -3.944 1.00 94.81 103 MET A N 1
ATOM 832 C CA . MET A 1 103 ? 13.233 -0.383 -4.121 1.00 94.81 103 MET A CA 1
ATOM 833 C C . MET A 1 103 ? 13.436 1.147 -4.247 1.00 94.81 103 MET A C 1
ATOM 835 O O . MET A 1 103 ? 12.762 1.939 -3.585 1.00 94.81 103 MET A O 1
ATOM 839 N N . ASP A 1 104 ? 14.314 1.584 -5.157 1.00 95.25 104 ASP A N 1
ATOM 840 C CA . ASP A 1 104 ? 14.674 3.003 -5.369 1.00 95.25 104 ASP A CA 1
ATOM 841 C C . ASP A 1 104 ? 13.614 3.829 -6.141 1.00 95.25 104 ASP A C 1
ATOM 843 O O . ASP A 1 104 ? 13.826 4.997 -6.488 1.00 95.25 104 ASP A O 1
ATOM 847 N N . GLY A 1 105 ? 12.482 3.217 -6.473 1.00 96.69 105 GLY A N 1
ATOM 848 C CA . GLY A 1 105 ? 11.352 3.804 -7.180 1.00 96.69 105 GLY A CA 1
ATOM 849 C C . GLY A 1 105 ? 10.462 4.667 -6.286 1.00 96.69 105 GLY A C 1
ATOM 850 O O . GLY A 1 105 ? 10.919 5.461 -5.463 1.00 96.69 105 GLY A O 1
ATOM 851 N N . THR A 1 106 ? 9.146 4.608 -6.491 1.00 98.06 106 THR A N 1
ATOM 852 C CA . THR A 1 106 ? 8.206 5.457 -5.742 1.00 98.06 106 THR A CA 1
ATOM 853 C C . THR A 1 106 ? 6.946 4.710 -5.345 1.00 98.06 106 THR A C 1
ATOM 855 O O . THR A 1 106 ? 6.267 4.123 -6.184 1.00 98.06 106 THR A O 1
ATOM 858 N N . PHE A 1 107 ? 6.601 4.788 -4.058 1.00 98.38 107 PHE A N 1
ATOM 859 C CA . PHE A 1 107 ? 5.304 4.352 -3.555 1.00 98.38 107 PHE A CA 1
ATOM 860 C C . PHE A 1 107 ? 4.257 5.459 -3.677 1.00 98.38 107 PHE A C 1
ATOM 862 O O . PHE A 1 107 ? 4.536 6.629 -3.420 1.00 98.38 107 PHE A O 1
ATOM 869 N N . TYR A 1 108 ? 3.034 5.073 -4.016 1.00 98.25 108 TYR A N 1
ATOM 870 C CA . TYR A 1 108 ? 1.889 5.964 -4.140 1.00 98.25 108 TYR A CA 1
ATOM 871 C C . TYR A 1 108 ? 0.610 5.241 -3.716 1.00 98.25 108 TYR A C 1
ATOM 873 O O . TYR A 1 108 ? 0.455 4.044 -3.973 1.00 98.25 108 TYR A O 1
ATOM 881 N N . ILE A 1 109 ? -0.322 5.957 -3.088 1.00 98.06 109 ILE A N 1
ATOM 882 C CA . ILE A 1 109 ? -1.619 5.400 -2.693 1.00 98.06 109 ILE A CA 1
ATOM 883 C C . ILE A 1 109 ? -2.731 6.030 -3.525 1.00 98.06 109 ILE A C 1
ATOM 885 O O . ILE A 1 109 ? -2.792 7.243 -3.686 1.00 98.06 109 ILE A O 1
ATOM 889 N N . TYR A 1 110 ? -3.653 5.195 -4.000 1.00 98.00 110 TYR A N 1
ATOM 890 C CA . TYR A 1 110 ? -4.899 5.632 -4.619 1.00 98.00 110 TYR A CA 1
ATOM 891 C C . TYR A 1 110 ? -6.103 5.059 -3.867 1.00 98.00 110 TYR A C 1
ATOM 893 O O . TYR A 1 110 ? -6.161 3.860 -3.585 1.00 98.00 110 TYR A O 1
ATOM 901 N N . TYR A 1 111 ? -7.101 5.895 -3.576 1.00 93.88 111 TYR A N 1
ATOM 902 C CA . TYR A 1 111 ? -8.272 5.504 -2.790 1.00 93.88 111 TYR A CA 1
ATOM 903 C C . TYR A 1 111 ? -9.562 5.527 -3.602 1.00 93.88 111 TYR A C 1
ATOM 905 O O . TYR A 1 111 ? -9.826 6.446 -4.377 1.00 93.88 111 TYR A O 1
ATOM 913 N N . GLY A 1 112 ? -10.443 4.571 -3.314 1.00 95.06 112 GLY A N 1
ATOM 914 C CA . GLY A 1 112 ? -11.864 4.766 -3.560 1.00 95.06 112 GLY A CA 1
ATOM 915 C C . GLY A 1 112 ? -12.466 5.756 -2.572 1.00 95.06 112 GLY A C 1
ATOM 916 O O . GLY A 1 112 ? -12.069 5.834 -1.410 1.00 95.06 112 GLY A O 1
ATOM 917 N N . SER A 1 113 ? -13.491 6.482 -3.007 1.00 93.75 113 SER A N 1
ATOM 918 C CA . SER A 1 113 ? -14.127 7.521 -2.188 1.00 93.75 113 SER A CA 1
ATOM 919 C C . SER A 1 113 ? -14.715 7.026 -0.859 1.00 93.75 113 SER A C 1
ATOM 921 O O . SER A 1 113 ? -14.793 7.809 0.085 1.00 93.75 113 SER A O 1
ATOM 923 N N . ALA A 1 114 ? -15.111 5.751 -0.744 1.00 95.25 114 ALA A N 1
ATOM 924 C CA . ALA A 1 114 ? -15.613 5.202 0.517 1.00 95.25 114 ALA A CA 1
ATOM 925 C C . ALA A 1 114 ? -14.474 4.856 1.488 1.00 95.25 114 ALA A C 1
ATOM 927 O O . ALA A 1 114 ? -14.662 4.965 2.695 1.00 95.25 114 ALA A O 1
ATOM 928 N N . ALA A 1 115 ? -13.288 4.497 0.985 1.00 94.94 115 ALA A N 1
ATOM 929 C CA . ALA A 1 115 ? -12.129 4.200 1.824 1.00 94.94 115 ALA A CA 1
ATOM 930 C C . ALA A 1 115 ? -11.682 5.415 2.663 1.00 94.94 115 ALA A C 1
ATOM 932 O O . ALA A 1 115 ? -11.226 5.242 3.792 1.00 94.94 115 ALA A O 1
ATOM 933 N N . TYR A 1 116 ? -11.905 6.643 2.179 1.00 92.12 116 TYR A N 1
ATOM 934 C CA . TYR A 1 116 ? -11.541 7.875 2.894 1.00 92.12 116 TYR A CA 1
ATOM 935 C C . TYR A 1 116 ? -12.279 8.062 4.234 1.00 92.12 116 TYR A C 1
ATOM 937 O O . TYR A 1 116 ? -11.818 8.800 5.097 1.00 92.12 116 TYR A O 1
ATOM 945 N N . SER A 1 117 ? -13.406 7.374 4.478 1.00 93.00 117 SER A N 1
ATOM 946 C CA . SER A 1 117 ? -14.066 7.444 5.793 1.00 93.00 117 SER A CA 1
ATOM 947 C C . SER A 1 117 ? -13.289 6.737 6.910 1.00 93.00 117 SER A C 1
ATOM 949 O O . SER A 1 117 ? -13.640 6.884 8.080 1.00 93.00 117 SER A O 1
ATOM 951 N N . VAL A 1 118 ? -12.287 5.924 6.556 1.00 96.19 118 VAL A N 1
ATOM 952 C CA . VAL A 1 118 ? -11.381 5.254 7.500 1.00 96.19 118 VAL A CA 1
ATOM 953 C C . VAL A 1 118 ? -9.936 5.692 7.250 1.00 96.19 118 VAL A C 1
ATOM 955 O O . VAL A 1 118 ? -9.242 6.049 8.193 1.00 96.19 118 VAL A O 1
ATOM 958 N N . MET A 1 119 ? -9.490 5.726 5.996 1.00 97.31 119 MET A N 1
ATOM 959 C CA . MET A 1 119 ? -8.178 6.249 5.603 1.00 97.31 119 MET A CA 1
ATOM 960 C C . MET A 1 119 ? -8.237 7.765 5.372 1.00 97.31 119 MET A C 1
ATOM 962 O O . MET A 1 119 ? -8.023 8.244 4.265 1.00 97.31 119 MET A O 1
ATOM 966 N N . ASP A 1 120 ? -8.593 8.509 6.420 1.00 95.88 120 ASP A N 1
ATOM 967 C CA . ASP A 1 120 ? -8.457 9.970 6.449 1.00 95.88 120 ASP A CA 1
ATOM 968 C C . ASP A 1 120 ? -6.981 10.398 6.605 1.00 95.88 120 ASP A C 1
ATOM 970 O O . ASP A 1 120 ? -6.094 9.567 6.809 1.00 95.88 120 ASP A O 1
ATOM 974 N N . ASP A 1 121 ? -6.715 11.706 6.570 1.00 95.69 121 ASP A N 1
ATOM 975 C CA . ASP A 1 121 ? -5.357 12.269 6.637 1.00 95.69 121 ASP A CA 1
ATOM 976 C C . ASP A 1 121 ? -4.546 11.809 7.873 1.00 95.69 121 ASP A C 1
ATOM 978 O O . ASP A 1 121 ? -3.322 11.653 7.804 1.00 95.69 121 ASP A O 1
ATOM 982 N N . GLU A 1 122 ? -5.194 11.586 9.026 1.00 95.12 122 GLU A N 1
ATOM 983 C CA . GLU A 1 122 ? -4.510 11.073 10.221 1.00 95.12 122 GLU A CA 1
ATOM 984 C C . GLU A 1 122 ? -4.153 9.593 10.045 1.00 95.12 122 GLU A C 1
ATOM 986 O O . GLU A 1 122 ? -3.032 9.192 10.367 1.00 95.12 122 GLU A O 1
ATOM 991 N N . ALA A 1 123 ? -5.085 8.785 9.536 1.00 96.69 123 ALA A N 1
ATOM 992 C CA . ALA A 1 123 ? -4.854 7.367 9.281 1.00 96.69 123 ALA A CA 1
ATOM 993 C C . ALA A 1 123 ? -3.773 7.141 8.217 1.00 96.69 123 ALA A C 1
ATOM 995 O O . ALA A 1 123 ? -2.919 6.277 8.403 1.00 96.69 123 ALA A O 1
ATOM 996 N N . GLU A 1 124 ? -3.748 7.947 7.156 1.00 97.50 124 GLU A N 1
ATOM 997 C CA . GLU A 1 124 ? -2.690 7.894 6.147 1.00 97.50 124 GLU A CA 1
ATOM 998 C C . GLU A 1 124 ? -1.326 8.301 6.726 1.00 97.50 124 GLU A C 1
ATOM 1000 O O . GLU A 1 124 ? -0.323 7.626 6.495 1.00 97.50 124 GLU A O 1
ATOM 1005 N N . THR A 1 125 ? -1.275 9.339 7.565 1.00 96.94 125 THR A N 1
ATOM 1006 C CA . THR A 1 125 ? -0.036 9.716 8.273 1.00 96.94 125 THR A CA 1
ATOM 1007 C C . THR A 1 125 ? 0.484 8.570 9.152 1.00 96.94 125 THR A C 1
ATOM 1009 O O . THR A 1 125 ? 1.694 8.342 9.257 1.00 96.94 125 THR A O 1
ATOM 1012 N N . ILE A 1 126 ? -0.424 7.843 9.810 1.00 96.38 126 ILE A N 1
ATOM 1013 C CA . ILE A 1 126 ? -0.092 6.657 10.607 1.00 96.38 126 ILE A CA 1
ATOM 1014 C C . ILE A 1 126 ? 0.413 5.529 9.705 1.00 96.38 126 ILE A C 1
ATOM 1016 O O . ILE A 1 126 ? 1.442 4.937 10.031 1.00 96.38 126 ILE A O 1
ATOM 1020 N N . PHE A 1 127 ? -0.255 5.278 8.576 1.00 98.25 127 PHE A N 1
ATOM 1021 C CA . PHE A 1 127 ? 0.173 4.284 7.596 1.00 98.25 127 PHE A CA 1
ATOM 1022 C C . PHE A 1 127 ? 1.604 4.540 7.137 1.00 98.25 127 PHE A C 1
ATOM 1024 O O . PHE A 1 127 ? 2.456 3.676 7.319 1.00 98.25 127 PHE A O 1
ATOM 1031 N N . TRP A 1 128 ? 1.907 5.747 6.651 1.00 97.94 128 TRP A N 1
ATOM 1032 C CA . TRP A 1 128 ? 3.254 6.083 6.189 1.00 97.94 128 T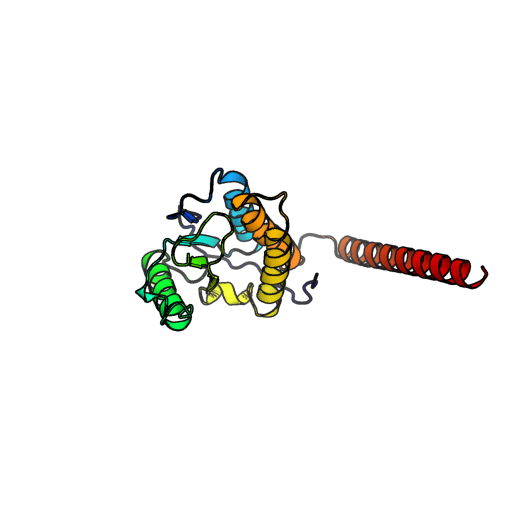RP A CA 1
ATOM 1033 C C . TRP A 1 128 ? 4.306 6.018 7.301 1.00 97.94 128 TRP A C 1
ATOM 1035 O O . TRP A 1 128 ? 5.447 5.654 7.037 1.00 97.94 128 TRP A O 1
ATOM 1045 N N . SER A 1 129 ? 3.927 6.281 8.558 1.00 96.75 129 SER A N 1
ATOM 1046 C CA . SER A 1 129 ? 4.837 6.116 9.701 1.00 96.75 129 SER A CA 1
ATOM 1047 C C . SER A 1 129 ? 5.225 4.650 9.940 1.00 96.75 129 SER A C 1
ATOM 1049 O O . SER A 1 129 ? 6.385 4.372 10.242 1.00 96.75 129 SER A O 1
ATOM 1051 N N . TYR A 1 130 ? 4.272 3.714 9.845 1.00 97.56 130 TYR A N 1
ATOM 1052 C CA . TYR A 1 130 ? 4.563 2.275 9.927 1.00 97.56 130 TYR A CA 1
ATOM 1053 C C . TYR A 1 130 ? 5.277 1.775 8.677 1.00 97.56 130 TYR A C 1
ATOM 1055 O O . TYR A 1 130 ? 6.181 0.951 8.771 1.00 97.56 130 TYR A O 1
ATOM 1063 N N . PHE A 1 131 ? 4.901 2.300 7.514 1.00 98.06 131 PHE A N 1
ATOM 1064 C CA . PHE A 1 131 ? 5.531 1.992 6.241 1.00 98.06 131 PHE A CA 1
ATOM 1065 C C . PHE A 1 131 ? 7.019 2.324 6.255 1.00 98.06 131 PHE A C 1
ATOM 1067 O O . PHE A 1 131 ? 7.839 1.441 6.039 1.00 98.06 131 PHE A O 1
ATOM 1074 N N . GLU A 1 132 ? 7.386 3.556 6.610 1.00 96.25 132 GLU A N 1
ATOM 1075 C CA . GLU A 1 132 ? 8.785 3.976 6.716 1.00 96.25 132 GLU A CA 1
ATOM 1076 C C . GLU A 1 132 ? 9.549 3.156 7.768 1.00 96.25 132 GLU A C 1
ATOM 1078 O O . GLU A 1 132 ? 10.695 2.769 7.543 1.00 96.25 132 GLU A O 1
ATOM 1083 N N . MET A 1 133 ? 8.929 2.860 8.914 1.00 95.44 133 MET A N 1
ATOM 1084 C CA . MET A 1 133 ? 9.560 2.056 9.963 1.00 95.44 133 MET A CA 1
ATOM 1085 C C . MET A 1 133 ? 9.886 0.637 9.483 1.00 95.44 133 MET A C 1
ATOM 1087 O O . MET A 1 133 ? 10.999 0.165 9.717 1.00 95.44 133 MET A O 1
ATOM 1091 N N . ASN A 1 134 ? 8.936 -0.024 8.820 1.00 97.12 134 ASN A N 1
ATOM 1092 C CA . ASN A 1 134 ? 9.088 -1.407 8.378 1.00 97.12 134 ASN A CA 1
ATOM 1093 C C . ASN A 1 134 ? 9.968 -1.496 7.125 1.00 97.12 134 ASN A C 1
ATOM 1095 O O . ASN A 1 134 ? 10.811 -2.382 7.053 1.00 97.12 134 ASN A O 1
ATOM 1099 N N . TYR A 1 135 ? 9.861 -0.539 6.199 1.00 94.94 135 TYR A N 1
ATOM 1100 C CA . TYR A 1 135 ? 10.735 -0.427 5.026 1.00 94.94 135 TYR A CA 1
ATOM 1101 C C . TYR A 1 135 ? 12.219 -0.321 5.411 1.00 94.94 135 TYR A C 1
ATOM 1103 O O . TYR A 1 135 ? 13.079 -0.951 4.808 1.00 94.94 135 TYR A O 1
ATOM 1111 N N . ASN A 1 136 ? 12.534 0.447 6.460 1.00 94.31 136 ASN A N 1
ATOM 1112 C CA . ASN A 1 136 ? 13.909 0.604 6.945 1.00 94.31 136 ASN A CA 1
ATOM 1113 C C . ASN A 1 136 ? 14.393 -0.562 7.832 1.00 94.31 136 ASN A C 1
ATOM 1115 O O . ASN A 1 136 ? 15.517 -0.518 8.347 1.00 94.31 136 ASN A O 1
ATOM 1119 N N . ASN A 1 137 ? 13.567 -1.589 8.055 1.00 94.00 137 ASN A N 1
ATOM 1120 C CA . ASN A 1 137 ? 13.950 -2.769 8.815 1.00 94.00 137 ASN A CA 1
ATOM 1121 C C . ASN A 1 137 ? 14.526 -3.846 7.884 1.00 94.00 137 ASN A C 1
ATOM 1123 O O . ASN A 1 137 ? 13.792 -4.615 7.276 1.00 94.00 137 ASN A O 1
ATOM 1127 N N . LEU A 1 138 ? 15.858 -3.934 7.838 1.00 91.94 138 LEU A N 1
ATOM 1128 C CA . LEU A 1 138 ? 16.593 -4.856 6.960 1.00 91.94 138 LEU A CA 1
ATOM 1129 C C . LEU A 1 138 ? 16.396 -6.347 7.287 1.00 91.94 138 LEU A C 1
ATOM 1131 O O . LEU A 1 138 ? 16.867 -7.196 6.533 1.00 91.94 138 LEU A O 1
ATOM 1135 N N . ASP A 1 139 ? 15.749 -6.669 8.410 1.00 95.56 139 ASP A N 1
ATOM 1136 C CA . ASP A 1 139 ? 15.398 -8.047 8.759 1.00 95.56 139 ASP A CA 1
ATOM 1137 C C . ASP A 1 139 ? 14.085 -8.507 8.092 1.00 95.56 139 ASP A C 1
ATOM 1139 O O . ASP A 1 139 ? 13.778 -9.697 8.145 1.00 95.56 139 ASP A O 1
ATOM 1143 N N . LEU A 1 140 ? 13.311 -7.593 7.487 1.00 95.75 140 LEU A N 1
ATOM 1144 C CA . LEU A 1 140 ? 12.043 -7.897 6.819 1.00 95.75 140 LEU A CA 1
ATOM 1145 C C . LEU A 1 140 ? 12.229 -8.034 5.307 1.00 95.75 140 LEU A C 1
ATOM 1147 O O . LEU A 1 140 ? 12.884 -7.221 4.659 1.00 95.75 140 LEU A O 1
ATOM 1151 N N . SER A 1 141 ? 11.578 -9.037 4.726 1.00 97.19 141 SER A N 1
ATOM 1152 C CA . SER A 1 141 ? 11.354 -9.108 3.284 1.00 97.19 141 SER A CA 1
ATOM 1153 C C . SER A 1 141 ? 10.339 -8.059 2.813 1.00 97.19 141 SER A C 1
ATOM 1155 O O . SER A 1 141 ? 9.569 -7.505 3.602 1.00 97.19 141 SER A O 1
ATOM 1157 N N . ILE A 1 142 ? 10.271 -7.845 1.493 1.00 97.62 142 ILE A N 1
ATOM 1158 C CA . ILE A 1 142 ? 9.300 -6.929 0.871 1.00 97.62 142 ILE A CA 1
ATOM 1159 C C . ILE A 1 142 ? 7.855 -7.293 1.239 1.00 97.62 142 ILE A C 1
ATOM 1161 O O . ILE A 1 142 ? 7.029 -6.430 1.537 1.00 97.62 142 ILE A O 1
ATOM 1165 N N . ALA A 1 143 ? 7.552 -8.591 1.274 1.00 98.06 143 ALA A N 1
ATOM 1166 C CA . ALA A 1 143 ? 6.234 -9.079 1.652 1.00 98.06 143 ALA A CA 1
ATOM 1167 C C . ALA A 1 143 ? 5.905 -8.801 3.125 1.00 98.06 143 ALA A C 1
ATOM 1169 O O . ALA A 1 143 ? 4.796 -8.355 3.429 1.00 98.06 143 ALA A O 1
ATOM 1170 N N . GLU A 1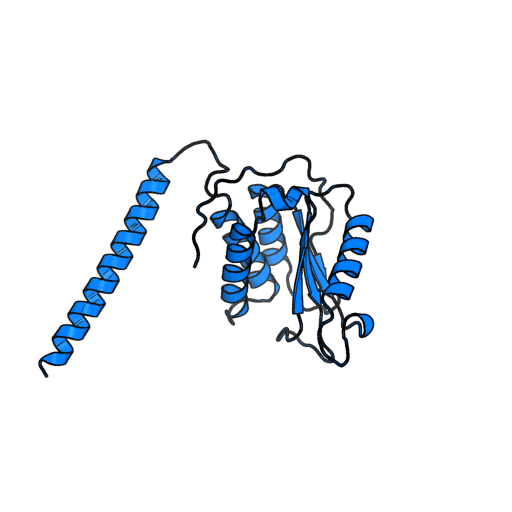 144 ? 6.862 -9.055 4.022 1.00 98.19 144 GLU A N 1
ATOM 1171 C CA . GLU A 1 144 ? 6.696 -8.847 5.460 1.00 98.19 144 GLU A CA 1
ATOM 1172 C C . GLU A 1 144 ? 6.511 -7.371 5.786 1.00 98.19 144 GLU A C 1
ATOM 1174 O O . GLU A 1 144 ? 5.545 -7.034 6.465 1.00 98.19 144 GLU A O 1
ATOM 1179 N N . PHE A 1 145 ? 7.355 -6.475 5.261 1.00 96.81 145 PHE A N 1
ATOM 1180 C CA . PHE A 1 145 ? 7.242 -5.066 5.629 1.00 96.81 145 PHE A CA 1
ATOM 1181 C C . PHE A 1 145 ? 5.919 -4.464 5.143 1.00 96.81 145 PHE A C 1
ATOM 1183 O O . PHE A 1 145 ? 5.248 -3.790 5.924 1.00 96.81 145 PHE A O 1
ATOM 1190 N N . ILE A 1 146 ? 5.489 -4.743 3.902 1.00 98.62 146 ILE A N 1
ATOM 1191 C CA . ILE A 1 146 ? 4.204 -4.240 3.393 1.00 98.62 146 ILE A CA 1
ATOM 1192 C C . ILE A 1 146 ? 3.059 -4.828 4.227 1.00 98.62 146 ILE A C 1
ATOM 1194 O O . ILE A 1 146 ? 2.177 -4.092 4.676 1.00 98.62 146 ILE A O 1
ATOM 1198 N N . GLY A 1 147 ? 3.073 -6.145 4.457 1.00 98.62 147 GLY A N 1
ATOM 1199 C CA . GLY A 1 147 ? 2.053 -6.840 5.240 1.00 98.62 147 GLY A CA 1
ATOM 1200 C C . GLY A 1 147 ? 1.926 -6.295 6.665 1.00 98.62 147 GLY A C 1
ATOM 1201 O O . GLY A 1 147 ? 0.816 -5.988 7.115 1.00 98.62 147 GLY A O 1
ATOM 1202 N N . ASP A 1 148 ? 3.052 -6.112 7.351 1.00 98.44 148 ASP A N 1
ATOM 1203 C CA . ASP A 1 148 ? 3.099 -5.573 8.707 1.00 98.44 148 ASP A CA 1
ATOM 1204 C C . ASP A 1 148 ? 2.666 -4.109 8.749 1.00 98.44 148 ASP A C 1
ATOM 1206 O O . ASP A 1 148 ? 1.881 -3.746 9.624 1.00 98.44 148 ASP A O 1
ATOM 1210 N N . SER A 1 149 ? 3.035 -3.282 7.764 1.00 98.56 149 SER A N 1
ATOM 1211 C CA . SER A 1 149 ? 2.558 -1.895 7.703 1.00 98.56 149 SER A CA 1
ATOM 1212 C C . SER A 1 149 ? 1.037 -1.812 7.626 1.00 98.56 149 SER A C 1
ATOM 1214 O O . SER A 1 149 ? 0.429 -1.012 8.339 1.00 98.56 149 SER A O 1
ATOM 1216 N N . PHE A 1 150 ? 0.388 -2.667 6.831 1.00 98.75 150 PHE A N 1
ATOM 1217 C CA . PHE A 1 150 ? -1.074 -2.748 6.819 1.00 98.75 150 PHE A CA 1
ATOM 1218 C C . PHE A 1 150 ? -1.630 -3.262 8.150 1.00 98.75 150 PHE A C 1
ATOM 1220 O O . PHE A 1 150 ? -2.563 -2.674 8.698 1.00 98.75 150 PHE A O 1
ATOM 1227 N N . ARG A 1 151 ? -1.060 -4.333 8.706 1.00 98.25 151 ARG A N 1
ATOM 1228 C CA . ARG A 1 151 ? -1.531 -4.922 9.966 1.00 98.25 151 ARG A CA 1
ATOM 1229 C C . ARG A 1 151 ? -1.470 -3.929 11.127 1.00 98.25 151 ARG A C 1
ATOM 1231 O O . ARG A 1 151 ? -2.481 -3.699 11.791 1.00 98.25 151 ARG A O 1
ATOM 1238 N N . GLU A 1 152 ? -0.315 -3.311 11.332 1.00 97.38 152 GLU A N 1
ATOM 1239 C CA . GLU A 1 152 ? -0.077 -2.350 12.408 1.00 97.38 152 GLU A CA 1
ATOM 1240 C C . GLU A 1 152 ? -0.911 -1.078 12.228 1.00 97.38 152 GLU A C 1
ATOM 1242 O O . GLU A 1 152 ? -1.437 -0.530 13.201 1.00 97.38 152 GLU A O 1
ATOM 1247 N N . THR A 1 153 ? -1.113 -0.641 10.980 1.00 97.44 153 THR A N 1
ATOM 1248 C CA . THR A 1 153 ? -2.025 0.468 10.681 1.00 97.44 153 THR A CA 1
ATOM 1249 C C . THR A 1 153 ? -3.448 0.127 11.096 1.00 97.44 153 THR A C 1
ATOM 1251 O O . THR A 1 153 ? -4.072 0.930 11.785 1.00 97.44 153 THR A O 1
ATOM 1254 N N . ALA A 1 154 ? -3.968 -1.051 10.733 1.00 97.19 154 ALA A N 1
ATOM 1255 C CA . ALA A 1 154 ? -5.317 -1.466 11.117 1.00 97.19 154 ALA A CA 1
ATOM 1256 C C . ALA A 1 154 ? -5.498 -1.491 12.636 1.00 97.19 154 ALA A C 1
ATOM 1258 O O . ALA A 1 154 ? -6.469 -0.920 13.138 1.00 97.19 154 ALA A O 1
ATOM 1259 N N . ASP A 1 155 ? -4.546 -2.084 13.360 1.00 94.69 155 ASP A N 1
ATOM 1260 C CA . ASP A 1 155 ? -4.557 -2.083 14.822 1.00 94.69 155 ASP A CA 1
ATOM 1261 C C . ASP A 1 155 ? -4.600 -0.650 15.364 1.00 94.69 155 ASP A C 1
ATOM 1263 O O . ASP A 1 155 ? -5.399 -0.351 16.255 1.00 94.69 155 ASP A O 1
ATOM 1267 N N . ASN A 1 156 ? -3.817 0.261 14.771 1.00 94.06 156 ASN A N 1
ATOM 1268 C CA . ASN A 1 156 ? -3.725 1.639 15.230 1.00 94.06 156 ASN A CA 1
ATOM 1269 C C . ASN A 1 156 ? -4.964 2.496 14.888 1.00 94.06 156 ASN A C 1
ATOM 1271 O O . ASN A 1 156 ? -5.432 3.306 15.690 1.00 94.06 156 ASN A O 1
ATOM 1275 N N . ILE A 1 157 ? -5.550 2.350 13.706 1.00 95.00 157 ILE A N 1
ATOM 1276 C CA . ILE A 1 157 ? -6.647 3.237 13.286 1.00 95.00 157 ILE A CA 1
ATOM 1277 C C . ILE A 1 157 ? -8.024 2.703 13.697 1.00 95.00 157 ILE A C 1
ATOM 1279 O O . ILE A 1 157 ? -8.948 3.502 13.868 1.00 95.00 157 ILE A O 1
ATOM 1283 N N . MET A 1 158 ? -8.154 1.387 13.928 1.00 92.69 158 MET A N 1
ATOM 1284 C CA . MET A 1 158 ? -9.422 0.715 14.256 1.00 92.69 158 MET A CA 1
ATOM 1285 C C . MET A 1 158 ? -9.593 0.352 15.734 1.00 92.69 158 MET A C 1
ATOM 1287 O O . MET A 1 158 ? -10.531 -0.374 16.074 1.00 92.69 158 MET A O 1
ATOM 1291 N N . HIS A 1 159 ? -8.779 0.899 16.645 1.00 73.12 159 HIS A N 1
ATOM 1292 C CA . HIS A 1 159 ? -8.820 0.590 18.084 1.00 73.12 159 HIS A CA 1
ATOM 1293 C C . HIS A 1 159 ? -10.222 0.630 18.738 1.00 73.12 159 HIS A C 1
ATOM 1295 O O . HIS A 1 159 ? -10.376 0.157 19.870 1.00 73.12 159 HIS A O 1
ATOM 1301 N N . THR A 1 160 ? -11.219 1.306 18.151 1.00 55.34 160 THR A N 1
ATOM 1302 C CA . THR A 1 160 ? -12.589 1.501 18.691 1.00 55.34 160 THR A CA 1
ATOM 1303 C C . THR A 1 160 ? -13.674 0.726 17.940 1.00 55.34 160 THR A C 1
ATOM 1305 O O . THR A 1 160 ? -14.787 0.598 18.454 1.00 55.34 160 THR A O 1
ATOM 1308 N N . GLY A 1 161 ? -13.364 0.189 16.756 1.00 47.72 161 GLY A N 1
ATOM 1309 C CA . GLY A 1 161 ? -14.330 -0.488 15.887 1.00 47.72 161 GLY A CA 1
ATOM 1310 C C . GLY A 1 161 ? -14.832 -1.825 16.443 1.00 47.72 161 GLY A C 1
ATOM 1311 O O . GLY A 1 161 ? -15.985 -2.184 16.218 1.00 47.72 161 GLY A O 1
ATOM 1312 N N . ASN A 1 162 ? -14.036 -2.509 17.275 1.00 43.75 162 ASN A N 1
ATOM 1313 C CA . ASN A 1 162 ? -14.449 -3.723 17.996 1.00 43.75 162 ASN A CA 1
ATOM 1314 C C . ASN A 1 162 ? -15.204 -3.386 19.292 1.00 43.75 162 ASN A C 1
ATOM 1316 O O . ASN A 1 162 ? -14.839 -3.809 20.393 1.00 43.75 162 ASN A O 1
ATOM 1320 N N . SER A 1 163 ? -16.273 -2.599 19.167 1.00 41.34 163 SER A N 1
ATOM 1321 C CA . SER A 1 163 ? -17.162 -2.242 20.274 1.00 41.34 163 SER A CA 1
ATOM 1322 C C . SER A 1 163 ? -17.958 -3.462 20.758 1.00 41.34 163 SER A C 1
ATOM 1324 O O . SER A 1 163 ? -19.110 -3.673 20.395 1.00 41.34 163 SER A O 1
ATOM 1326 N N . GLY A 1 164 ? -17.319 -4.265 21.610 1.00 40.88 164 GLY A N 1
ATOM 1327 C CA . GLY A 1 164 ? -17.942 -5.302 22.436 1.00 40.88 164 GLY A CA 1
ATOM 1328 C C . GLY A 1 164 ? -17.460 -5.309 23.891 1.00 40.88 164 GLY A C 1
ATOM 1329 O O . GLY A 1 164 ? -18.124 -5.870 24.758 1.00 40.88 164 GLY A O 1
ATOM 1330 N N . GLY A 1 165 ? -16.350 -4.645 24.210 1.00 43.62 165 GLY A N 1
ATOM 1331 C CA . GLY A 1 165 ? -15.928 -4.493 25.594 1.00 43.62 165 GLY A CA 1
ATOM 1332 C C . GLY A 1 165 ? -14.578 -3.815 25.727 1.00 43.62 165 GLY A C 1
ATOM 1333 O O . GLY A 1 165 ? -13.723 -3.917 24.858 1.00 43.62 165 GLY A O 1
ATOM 1334 N N . ASN A 1 166 ? -14.360 -3.222 26.897 1.00 53.34 166 ASN A N 1
ATOM 1335 C CA . ASN A 1 166 ? -13.032 -3.000 27.474 1.00 53.34 166 ASN A CA 1
ATOM 1336 C C . ASN A 1 166 ? -12.418 -1.603 27.279 1.00 53.34 166 ASN A C 1
ATOM 1338 O O . ASN A 1 166 ? -11.203 -1.459 27.137 1.00 53.34 166 ASN A O 1
ATOM 1342 N N . ALA A 1 167 ? -13.218 -0.552 27.481 1.00 54.44 167 ALA A N 1
ATOM 1343 C CA . ALA A 1 167 ? -12.710 0.784 27.834 1.00 54.44 167 ALA A CA 1
ATOM 1344 C C . ALA A 1 167 ? -11.682 0.760 28.999 1.00 54.44 167 ALA A C 1
ATOM 1346 O O . ALA A 1 167 ? -10.789 1.600 29.076 1.00 54.44 167 ALA A O 1
ATOM 1347 N N . LEU A 1 168 ? -11.759 -0.246 29.879 1.00 54.34 168 LEU A N 1
ATOM 1348 C CA . LEU A 1 168 ? -10.813 -0.476 30.976 1.00 54.34 168 LEU A CA 1
ATOM 1349 C C . LEU A 1 168 ? -9.431 -0.965 30.511 1.00 54.34 168 LEU A C 1
ATOM 1351 O O . LEU A 1 168 ? -8.426 -0.581 31.103 1.00 54.34 168 LEU A O 1
ATOM 1355 N N . ILE A 1 169 ? -9.356 -1.766 29.441 1.00 58.53 169 ILE A N 1
ATOM 1356 C CA . ILE A 1 169 ? -8.070 -2.212 28.881 1.00 58.53 169 ILE A CA 1
ATOM 1357 C C . ILE A 1 169 ? -7.380 -1.038 28.178 1.00 58.53 169 ILE A C 1
ATOM 1359 O O . ILE A 1 169 ? -6.179 -0.854 28.351 1.00 58.53 169 ILE A O 1
ATOM 1363 N N . ARG A 1 170 ? -8.143 -0.167 27.500 1.00 50.53 170 ARG A N 1
ATOM 1364 C CA . ARG A 1 170 ? -7.629 1.101 26.948 1.00 50.53 170 ARG A CA 1
ATOM 1365 C C . ARG A 1 170 ? -6.980 1.981 28.018 1.00 50.53 170 ARG A C 1
ATOM 1367 O O . ARG A 1 170 ? -5.860 2.447 27.828 1.00 50.53 170 ARG A O 1
ATOM 1374 N N . ALA A 1 171 ? -7.641 2.166 29.162 1.00 58.69 171 ALA A N 1
ATOM 1375 C CA . ALA A 1 171 ? -7.069 2.927 30.273 1.00 58.69 171 ALA A CA 1
ATOM 1376 C C . ALA A 1 171 ? -5.791 2.270 30.831 1.00 58.69 171 ALA A C 1
ATOM 1378 O O . ALA A 1 171 ? -4.828 2.968 31.146 1.00 58.69 171 ALA A O 1
ATOM 1379 N N . ALA A 1 172 ? -5.756 0.936 30.908 1.00 66.50 172 ALA A N 1
ATOM 1380 C CA . ALA A 1 172 ? -4.608 0.192 31.420 1.00 66.50 172 ALA A CA 1
ATOM 1381 C C . ALA A 1 172 ? -3.382 0.254 30.490 1.00 66.50 172 ALA A C 1
ATOM 1383 O O . ALA A 1 172 ? -2.268 0.442 30.976 1.00 66.50 172 ALA A O 1
ATOM 1384 N N . VAL A 1 173 ? -3.573 0.144 29.171 1.00 69.62 173 VAL A N 1
ATOM 1385 C CA . VAL A 1 173 ? -2.475 0.215 28.189 1.00 69.62 173 VAL A CA 1
ATOM 1386 C C . VAL A 1 173 ? -1.873 1.619 28.148 1.00 69.62 173 VAL A C 1
ATOM 1388 O O . VAL A 1 173 ? -0.655 1.761 28.249 1.00 69.62 173 VAL A O 1
ATOM 1391 N N . ILE A 1 174 ? -2.709 2.663 28.103 1.00 72.81 174 ILE A N 1
ATOM 1392 C CA . ILE A 1 174 ? -2.239 4.058 28.154 1.00 72.81 174 ILE A CA 1
ATOM 1393 C C . ILE A 1 174 ? -1.443 4.302 29.442 1.00 72.81 174 ILE A C 1
ATOM 1395 O O . ILE A 1 174 ? -0.356 4.880 29.407 1.00 72.81 174 ILE A O 1
ATOM 1399 N N . PHE A 1 175 ? -1.947 3.816 30.578 1.00 75.38 175 PHE A N 1
ATOM 1400 C CA . PHE A 1 175 ? -1.262 3.947 31.859 1.00 75.38 175 PHE A CA 1
ATOM 1401 C C . PHE A 1 175 ? 0.094 3.223 31.876 1.00 75.38 175 PHE A C 1
ATOM 1403 O O . PHE A 1 175 ? 1.093 3.803 32.303 1.00 75.38 175 PHE A O 1
ATOM 1410 N N . ALA A 1 176 ? 0.162 1.992 31.361 1.00 75.25 176 ALA A N 1
ATOM 1411 C CA . ALA A 1 176 ? 1.398 1.214 31.312 1.00 75.25 176 ALA A CA 1
ATOM 1412 C C . ALA A 1 176 ? 2.487 1.900 30.470 1.00 75.25 176 ALA A C 1
ATOM 1414 O O . ALA A 1 176 ? 3.635 1.991 30.908 1.00 75.25 176 ALA A O 1
ATOM 1415 N N . VAL A 1 177 ? 2.127 2.450 29.305 1.00 77.25 177 VAL A N 1
ATOM 1416 C CA . VAL A 1 177 ? 3.066 3.173 28.429 1.00 77.25 177 VAL A CA 1
ATOM 1417 C C . VAL A 1 177 ? 3.614 4.426 29.118 1.00 77.25 177 VAL A C 1
ATOM 1419 O O . VAL A 1 177 ? 4.824 4.657 29.106 1.00 77.25 177 VAL A O 1
ATOM 1422 N N . VAL A 1 178 ? 2.758 5.202 29.792 1.00 81.75 178 VAL A N 1
ATOM 1423 C CA . VAL A 1 178 ? 3.193 6.382 30.561 1.00 81.75 178 VAL A CA 1
ATOM 1424 C C . VAL A 1 178 ? 4.166 5.985 31.674 1.00 81.75 178 VAL A C 1
ATOM 1426 O O . VAL A 1 178 ? 5.199 6.635 31.844 1.00 81.75 178 VAL A O 1
ATOM 1429 N N . CYS A 1 179 ? 3.894 4.898 32.401 1.00 79.31 179 CYS A N 1
ATOM 1430 C CA . CYS A 1 179 ? 4.799 4.402 33.436 1.00 79.31 179 CYS A CA 1
ATOM 1431 C C . CYS A 1 179 ? 6.174 4.019 32.875 1.00 79.31 179 CYS A C 1
ATOM 1433 O O . CYS A 1 179 ? 7.190 4.389 33.466 1.00 79.31 179 CYS A O 1
ATOM 1435 N N . VAL A 1 180 ? 6.228 3.335 31.729 1.00 82.19 180 VAL A N 1
ATOM 1436 C CA . VAL A 1 180 ? 7.498 2.966 31.082 1.00 82.19 180 VAL A CA 1
ATOM 1437 C C . VAL A 1 180 ? 8.289 4.212 30.683 1.00 82.19 180 VAL A C 1
ATOM 1439 O O . VAL A 1 180 ? 9.481 4.293 30.978 1.00 82.19 180 VAL A O 1
ATOM 1442 N N . ILE A 1 181 ? 7.637 5.223 30.101 1.00 80.31 181 ILE A N 1
ATOM 1443 C CA . ILE A 1 181 ? 8.291 6.487 29.728 1.00 80.31 181 ILE A CA 1
ATOM 1444 C C . ILE A 1 181 ? 8.869 7.188 30.963 1.00 80.31 181 ILE A C 1
ATOM 1446 O O . ILE A 1 181 ? 10.025 7.611 30.943 1.00 80.31 181 ILE A O 1
ATOM 1450 N N . VAL A 1 182 ? 8.109 7.271 32.060 1.00 83.25 182 VAL A N 1
ATOM 1451 C CA . VAL A 1 182 ? 8.580 7.883 33.314 1.00 83.25 182 VAL A CA 1
ATOM 1452 C C . VAL A 1 182 ? 9.788 7.133 33.878 1.00 83.25 182 VAL A C 1
ATOM 1454 O O . VAL A 1 182 ? 10.752 7.767 34.309 1.00 83.25 182 VAL A O 1
ATOM 1457 N N . ILE A 1 183 ? 9.776 5.799 33.837 1.00 84.94 183 ILE A N 1
ATOM 1458 C CA . ILE A 1 183 ? 10.902 4.975 34.294 1.00 84.94 183 ILE A CA 1
ATOM 1459 C C . ILE A 1 183 ? 12.137 5.226 33.425 1.00 84.94 183 ILE A C 1
ATOM 1461 O O . ILE A 1 183 ? 13.216 5.477 33.960 1.00 84.94 183 ILE A O 1
ATOM 1465 N N . VAL A 1 184 ? 11.994 5.217 32.098 1.00 84.75 184 VAL A N 1
ATOM 1466 C CA . VAL A 1 184 ? 13.106 5.449 31.164 1.00 84.75 184 VAL A CA 1
ATOM 1467 C C . VAL A 1 184 ? 13.698 6.847 31.350 1.00 84.75 184 VAL A C 1
ATOM 1469 O O . VAL A 1 184 ? 14.915 6.985 31.484 1.00 84.75 184 VAL A O 1
ATOM 1472 N N . VAL A 1 185 ? 12.858 7.883 31.441 1.00 82.56 185 VAL A N 1
ATOM 1473 C CA . VAL A 1 185 ? 13.306 9.258 31.710 1.00 82.56 185 VAL A CA 1
ATOM 1474 C C . VAL A 1 185 ? 14.007 9.342 33.066 1.00 82.56 185 VAL A C 1
ATOM 1476 O O . VAL A 1 185 ? 15.085 9.931 33.157 1.00 82.56 185 VAL A O 1
ATOM 1479 N N . GLY A 1 186 ? 13.458 8.706 34.104 1.00 80.25 186 GLY A N 1
ATOM 1480 C CA . GLY A 1 186 ? 14.079 8.631 35.426 1.00 80.25 186 GLY A CA 1
ATOM 1481 C C . GLY A 1 186 ? 15.473 7.999 35.387 1.00 80.25 186 GLY A C 1
ATOM 1482 O O . GLY A 1 186 ? 16.428 8.577 35.905 1.00 80.25 186 GLY A O 1
ATOM 1483 N N . VAL A 1 187 ? 15.626 6.860 34.705 1.00 82.06 187 VAL A N 1
ATOM 1484 C CA . VAL A 1 187 ? 16.918 6.170 34.542 1.00 82.06 187 VAL A CA 1
ATOM 1485 C C . VAL A 1 187 ? 17.927 7.043 33.791 1.00 82.06 187 VAL A C 1
ATOM 1487 O O . VAL A 1 187 ? 19.085 7.139 34.203 1.00 82.06 187 VAL A O 1
ATOM 1490 N N . ILE A 1 188 ? 17.503 7.723 32.722 1.00 80.38 188 ILE A N 1
ATOM 1491 C CA . ILE A 1 188 ? 18.369 8.626 31.949 1.00 80.38 188 ILE A CA 1
ATOM 1492 C C . ILE A 1 188 ? 18.826 9.814 32.806 1.00 80.38 188 ILE A C 1
ATOM 1494 O O . ILE A 1 188 ? 20.009 10.163 32.789 1.00 80.38 188 ILE A O 1
ATOM 1498 N N . VAL A 1 189 ? 17.920 10.422 33.579 1.00 78.44 189 VAL A N 1
ATOM 1499 C CA . VAL A 1 189 ? 18.237 11.558 34.460 1.00 78.44 189 VAL A CA 1
ATOM 1500 C C . VAL A 1 189 ? 19.216 11.144 35.561 1.00 78.44 189 VAL A C 1
ATOM 1502 O O . VAL A 1 189 ? 20.215 11.834 35.765 1.00 78.44 189 VAL A O 1
ATOM 1505 N N . ILE A 1 190 ? 19.000 9.992 36.206 1.00 78.50 190 ILE A N 1
ATOM 1506 C CA . ILE A 1 190 ? 19.902 9.462 37.243 1.00 78.50 190 ILE A CA 1
ATOM 1507 C C . ILE A 1 190 ? 21.293 9.178 36.655 1.00 78.50 190 ILE A C 1
ATOM 1509 O O . ILE A 1 190 ? 22.302 9.627 37.201 1.00 78.50 190 ILE A O 1
ATOM 1513 N N . LYS A 1 191 ? 21.363 8.516 35.491 1.00 71.38 191 LYS A N 1
ATOM 1514 C CA . LYS A 1 191 ? 22.632 8.206 34.808 1.00 71.38 191 LYS A CA 1
ATOM 1515 C C . LYS A 1 191 ? 23.380 9.465 34.348 1.00 71.38 191 LYS A C 1
ATOM 1517 O O . LYS A 1 191 ? 24.609 9.476 34.319 1.00 71.38 191 LYS A O 1
ATOM 1522 N N . LYS A 1 192 ? 22.659 10.539 34.005 1.00 68.25 192 LYS A N 1
ATOM 1523 C CA . LYS A 1 192 ? 23.236 11.842 33.635 1.00 68.25 192 LYS A CA 1
ATOM 1524 C C . LYS A 1 192 ? 23.724 12.639 34.850 1.00 68.25 192 LYS A C 1
ATOM 1526 O O . LYS A 1 192 ? 24.709 13.360 34.717 1.00 68.25 192 LYS A O 1
ATOM 1531 N N . SER A 1 193 ? 23.073 12.509 36.008 1.00 64.81 193 SER A N 1
ATOM 1532 C CA . SER A 1 193 ? 23.506 13.165 37.250 1.00 64.81 193 SER A CA 1
ATOM 1533 C C . SER A 1 193 ? 24.772 12.522 37.820 1.00 64.81 193 SER A C 1
ATOM 1535 O O . SER A 1 193 ? 25.690 13.241 38.190 1.00 64.81 193 SER A O 1
ATOM 1537 N N . GLY A 1 194 ? 24.877 11.187 37.793 1.00 58.56 194 GLY A N 1
ATOM 1538 C CA . GLY A 1 194 ? 26.062 10.476 38.297 1.00 58.56 194 GLY A CA 1
ATOM 1539 C C . GLY A 1 194 ? 27.341 10.691 37.475 1.00 58.56 194 GLY A C 1
ATOM 1540 O O . GLY A 1 194 ? 28.433 10.528 37.993 1.00 58.56 194 GLY A O 1
ATOM 1541 N N . ARG A 1 195 ? 27.228 11.109 36.206 1.00 57.53 195 ARG A N 1
ATOM 1542 C CA . ARG A 1 195 ? 28.373 11.439 35.330 1.00 57.53 195 ARG A CA 1
ATOM 1543 C C . ARG A 1 195 ? 28.867 12.886 35.447 1.00 57.53 195 ARG A C 1
ATOM 1545 O O . ARG A 1 195 ? 29.768 13.268 34.710 1.00 57.53 195 ARG A O 1
ATOM 1552 N N . ARG A 1 196 ? 28.223 13.716 36.273 1.00 55.38 196 ARG A N 1
ATOM 1553 C CA . ARG A 1 196 ? 28.621 15.116 36.506 1.00 55.38 196 ARG A CA 1
ATOM 1554 C C . ARG A 1 196 ? 29.438 15.299 37.790 1.00 55.38 196 ARG A C 1
ATOM 1556 O O . ARG A 1 196 ? 29.877 16.416 38.038 1.00 55.38 196 ARG A O 1
ATOM 1563 N N . GLU A 1 197 ? 29.612 14.238 38.577 1.00 52.44 197 GLU A N 1
ATOM 1564 C CA . GLU A 1 197 ? 30.356 14.241 39.846 1.00 52.44 197 GLU A CA 1
ATOM 1565 C C . GLU A 1 197 ? 31.714 13.509 39.768 1.00 52.44 197 GLU A C 1
ATOM 1567 O O . GLU A 1 197 ? 32.390 13.386 40.787 1.00 52.44 197 GLU A O 1
ATOM 1572 N N . GLU A 1 198 ? 32.142 13.082 38.573 1.00 43.75 198 GLU A N 1
ATOM 1573 C CA . GLU A 1 198 ? 33.520 12.647 38.263 1.00 43.75 198 GLU A CA 1
ATOM 1574 C C . GLU A 1 198 ? 34.219 13.687 37.379 1.00 43.75 198 GLU A C 1
ATOM 1576 O O . GLU A 1 198 ? 35.420 13.950 37.616 1.00 43.75 198 GLU A O 1
#

Radius of gyration: 20.1 Å; chains: 1; bounding box: 54×31×59 Å

Secondary structure (DSSP, 8-state):
-PPP-S-------PPPPS-SEEESS---S--HHHHHHHHHHHHHHS-EEEEEEEPP-GGGEETTEE-HHHHHHHHHHHHHHH-SSS-EEEEEEE--TT--TT--SEEEEEE-TTGGGTS-HHHHHHHHHHHHHHHT-TTS-HHHHHHHHHHHHHHHH-TTT-TTS-HHHHHHHHHHHHHHHHHHHHHHHHHHHHTT--